Protein AF-A0A3R6WAH0-F1 (afdb_monomer)

pLDDT: mean 74.76, std 24.45, range [22.11, 98.0]

Organism: Aphanomyces astaci (NCBI:txid112090)

Nearest PDB structures (foldseek):
  1zlh-assembly1_A  TM=8.847E-01  e=1.651E-04  Bos taurus
  3dgv-assembly4_C  TM=6.776E-01  e=1.559E-05  Bos taurus
  1kwm-assembly2_B  TM=7.919E-01  e=1.763E-04  Homo sapiens
  3fvl-assembly2_A  TM=8.637E-01  e=6.127E-04  Bos taurus
  1pca-assembly1_A  TM=7.248E-01  e=3.181E-04  Sus scrofa

Structure (mmCIF, N/CA/C/O backbone):
data_AF-A0A3R6WAH0-F1
#
_entry.id   AF-A0A3R6WAH0-F1
#
loop_
_atom_site.group_PDB
_atom_site.id
_atom_site.type_symbol
_atom_site.label_atom_id
_atom_site.label_alt_id
_atom_site.label_comp_id
_atom_site.label_asym_id
_atom_site.label_entity_id
_atom_site.label_seq_id
_atom_site.pdbx_PDB_ins_code
_atom_site.Cartn_x
_atom_site.Cartn_y
_atom_site.Cartn_z
_atom_site.occupancy
_atom_site.B_iso_or_equiv
_atom_site.auth_seq_id
_atom_site.auth_comp_id
_atom_site.auth_asym_id
_atom_site.auth_atom_id
_atom_site.pdbx_PDB_model_num
ATOM 1 N N . MET A 1 1 ? -18.004 5.648 13.951 1.00 30.88 1 MET A N 1
ATOM 2 C CA . MET A 1 1 ? -16.631 5.686 13.402 1.00 30.88 1 MET A CA 1
ATOM 3 C C . MET A 1 1 ? -16.732 5.822 11.892 1.00 30.88 1 MET A C 1
ATOM 5 O O . MET A 1 1 ? -17.174 4.877 11.252 1.00 30.88 1 MET A O 1
ATOM 9 N N . HIS A 1 2 ? -16.401 6.989 11.332 1.00 24.77 2 HIS A N 1
ATOM 10 C CA . HIS A 1 2 ? -16.375 7.182 9.879 1.00 24.77 2 HIS A CA 1
ATOM 11 C C . HIS A 1 2 ? -15.067 6.625 9.316 1.00 24.77 2 HIS A C 1
ATOM 13 O O . HIS A 1 2 ? -14.088 7.349 9.166 1.00 24.77 2 HIS A O 1
ATOM 19 N N . ILE A 1 3 ? -15.050 5.322 9.026 1.00 31.66 3 ILE A N 1
ATOM 20 C CA . ILE A 1 3 ? -14.028 4.764 8.144 1.00 31.66 3 ILE A CA 1
ATOM 21 C C . ILE A 1 3 ? -14.461 5.120 6.724 1.00 31.66 3 ILE A C 1
ATOM 23 O O . ILE A 1 3 ? -15.318 4.446 6.152 1.00 31.66 3 ILE A O 1
ATOM 27 N N . VAL A 1 4 ? -13.889 6.184 6.161 1.00 28.69 4 VAL A N 1
ATOM 28 C CA . VAL A 1 4 ? -13.946 6.402 4.713 1.00 28.69 4 VAL A CA 1
ATOM 29 C C . VAL A 1 4 ? -12.957 5.429 4.078 1.00 28.69 4 VAL A C 1
ATOM 31 O O . VAL A 1 4 ? -11.851 5.789 3.697 1.00 28.69 4 VAL A O 1
ATOM 34 N N . ILE A 1 5 ? -13.371 4.165 3.980 1.00 34.28 5 ILE A N 1
ATOM 35 C CA . ILE A 1 5 ? -13.009 3.389 2.797 1.00 34.28 5 ILE A CA 1
ATOM 36 C C . ILE A 1 5 ? -13.772 4.084 1.670 1.00 34.28 5 ILE A C 1
ATOM 38 O O . ILE A 1 5 ? -15.000 4.192 1.778 1.00 34.28 5 ILE A O 1
ATOM 42 N N . PRO A 1 6 ? -13.099 4.622 0.642 1.00 35.00 6 PRO A N 1
ATOM 43 C CA . PRO A 1 6 ? -13.788 5.298 -0.433 1.00 35.00 6 PRO A CA 1
ATOM 44 C C . PRO A 1 6 ? -14.563 4.251 -1.232 1.00 35.00 6 PRO A C 1
ATOM 46 O O . PRO A 1 6 ? -14.033 3.603 -2.131 1.00 35.00 6 PRO A O 1
ATOM 49 N N . VAL A 1 7 ? -15.859 4.131 -0.928 1.00 33.88 7 VAL A N 1
ATOM 50 C CA . VAL A 1 7 ? -16.848 3.862 -1.972 1.00 33.88 7 VAL A CA 1
ATOM 51 C C . VAL A 1 7 ? -16.580 4.923 -3.030 1.00 33.88 7 VAL A C 1
ATOM 53 O O . VAL A 1 7 ? -16.737 6.114 -2.751 1.00 33.88 7 VAL A O 1
ATOM 56 N N . VAL A 1 8 ? -16.050 4.481 -4.173 1.00 35.88 8 VAL A N 1
ATOM 57 C CA . VAL A 1 8 ? -15.443 5.345 -5.191 1.00 35.88 8 VAL A CA 1
ATOM 58 C C . VAL A 1 8 ? -16.382 6.506 -5.501 1.00 35.88 8 VAL A C 1
ATOM 60 O O . VAL A 1 8 ? -17.588 6.312 -5.669 1.00 35.88 8 VAL A O 1
ATOM 63 N N . ASN A 1 9 ? -15.830 7.723 -5.525 1.00 27.39 9 ASN A N 1
ATOM 64 C CA . ASN A 1 9 ? -16.599 8.939 -5.760 1.00 27.39 9 ASN A CA 1
ATOM 65 C C . ASN A 1 9 ? -17.418 8.768 -7.050 1.00 27.39 9 ASN A C 1
ATOM 67 O O . ASN A 1 9 ? -16.837 8.640 -8.127 1.00 27.39 9 ASN A O 1
ATOM 71 N N . LYS A 1 10 ? -18.754 8.746 -6.928 1.00 31.62 10 LYS A N 1
ATOM 72 C CA . LYS A 1 10 ? -19.680 8.248 -7.965 1.00 31.62 10 LYS A CA 1
ATOM 73 C C . LYS A 1 10 ? -19.578 8.967 -9.317 1.00 31.62 10 LYS A C 1
ATOM 75 O O . LYS A 1 10 ? -20.067 8.442 -10.310 1.00 31.62 10 LYS A O 1
ATOM 80 N N . ASN A 1 11 ? -18.919 10.125 -9.358 1.00 27.44 11 ASN A N 1
ATOM 81 C CA . ASN A 1 11 ? -18.706 10.920 -10.566 1.00 27.44 11 ASN A CA 1
ATOM 82 C C . ASN A 1 11 ? -17.347 10.660 -11.263 1.00 27.44 11 ASN A C 1
ATOM 84 O O . ASN A 1 11 ? -17.076 11.280 -12.287 1.00 27.44 11 ASN A O 1
ATOM 88 N N . LYS A 1 12 ? -16.493 9.753 -10.756 1.00 33.66 12 LYS A N 1
ATOM 89 C CA . LYS A 1 12 ? -15.334 9.197 -11.487 1.00 33.66 12 LYS A CA 1
ATOM 90 C C . LYS A 1 12 ? -15.655 7.763 -11.936 1.00 33.66 12 LYS A C 1
ATOM 92 O O . LYS A 1 12 ? -15.289 6.798 -11.269 1.00 33.66 12 LYS A O 1
ATOM 97 N N . THR A 1 13 ? -16.322 7.609 -13.079 1.00 30.91 13 THR A N 1
ATOM 98 C CA . THR A 1 13 ? -16.557 6.303 -13.719 1.00 30.91 13 THR A CA 1
ATOM 99 C C . THR A 1 13 ? -15.257 5.704 -14.260 1.00 30.91 13 THR A C 1
ATOM 101 O O . THR A 1 13 ? -14.888 5.894 -15.418 1.00 30.91 13 THR A O 1
ATOM 104 N N . LYS A 1 14 ? -14.576 4.916 -13.426 1.00 34.41 14 LYS A N 1
ATOM 105 C CA . LYS A 1 14 ? -13.620 3.902 -13.877 1.00 34.41 14 LYS A CA 1
ATOM 106 C C . LYS A 1 14 ? -13.793 2.638 -13.038 1.00 34.41 14 LYS A C 1
ATOM 108 O O . LYS A 1 14 ? -13.366 2.591 -11.889 1.00 34.41 14 LYS A O 1
ATOM 113 N N . TYR A 1 15 ? -14.397 1.614 -13.639 1.00 34.16 15 TYR A N 1
ATOM 114 C CA . TYR A 1 15 ? -14.190 0.238 -13.197 1.00 34.16 15 TYR A CA 1
ATOM 115 C C . TYR A 1 15 ? -12.691 -0.064 -13.330 1.00 34.16 15 TYR A C 1
ATOM 117 O O . TYR A 1 15 ? -12.113 0.174 -14.391 1.00 34.16 15 TYR A O 1
ATOM 125 N N . ILE A 1 16 ? -12.050 -0.557 -12.269 1.00 46.03 16 ILE A N 1
ATOM 126 C CA . ILE A 1 16 ? -10.621 -0.919 -12.284 1.00 46.03 16 ILE A CA 1
ATOM 127 C C . ILE A 1 16 ? -10.517 -2.439 -12.217 1.00 46.03 16 ILE A C 1
ATOM 129 O O . ILE A 1 16 ? -10.156 -3.042 -11.209 1.00 46.03 16 ILE A O 1
ATOM 133 N N . CYS A 1 17 ? -10.906 -3.035 -13.339 1.00 39.53 17 CYS A N 1
ATOM 134 C CA . CYS A 1 17 ? -10.796 -4.449 -13.649 1.00 39.53 17 CYS A CA 1
ATOM 135 C C . CYS A 1 17 ? -10.325 -4.505 -15.115 1.00 39.53 17 CYS A C 1
ATOM 137 O O . CYS A 1 17 ? -11.153 -4.305 -16.007 1.00 39.53 17 CYS A O 1
ATOM 139 N N . PRO A 1 18 ? -9.013 -4.632 -15.392 1.00 37.34 18 PRO A N 1
ATOM 140 C CA . PRO A 1 18 ? -8.513 -4.689 -16.763 1.00 37.34 18 PRO A CA 1
ATOM 141 C C . PRO A 1 18 ? -9.017 -5.947 -17.473 1.00 37.34 18 PRO A C 1
ATOM 143 O O . PRO A 1 18 ? -8.982 -7.031 -16.893 1.00 37.34 18 PRO A O 1
ATOM 146 N N . GLY A 1 19 ? -9.453 -5.794 -18.721 1.00 33.91 19 GLY A N 1
ATOM 147 C CA . GLY A 1 19 ? -9.614 -6.901 -19.658 1.00 33.91 19 GLY A CA 1
ATOM 148 C C . GLY A 1 19 ? -8.449 -6.916 -20.646 1.00 33.91 19 GLY A C 1
ATOM 149 O O . GLY A 1 19 ? -8.098 -5.869 -21.182 1.00 33.91 19 GLY A O 1
ATOM 150 N N . ASP A 1 20 ? -7.874 -8.100 -20.830 1.00 34.28 20 ASP A N 1
ATOM 151 C CA . ASP A 1 20 ? -7.114 -8.615 -21.974 1.00 34.28 20 ASP A CA 1
ATOM 152 C C . ASP A 1 20 ? -6.200 -7.670 -22.777 1.00 34.28 20 ASP A C 1
ATOM 154 O O . ASP A 1 20 ? -6.623 -6.906 -23.642 1.00 34.28 20 ASP A O 1
ATOM 158 N N . THR A 1 21 ? -4.890 -7.875 -22.635 1.00 26.27 21 THR A N 1
ATOM 159 C CA . THR A 1 21 ? -4.018 -8.381 -23.722 1.00 26.27 21 THR A CA 1
ATOM 160 C C . THR A 1 21 ? -2.714 -8.918 -23.101 1.00 26.27 21 THR A C 1
ATOM 162 O O . THR A 1 21 ? -2.431 -8.614 -21.942 1.00 26.27 21 THR A O 1
ATOM 165 N N . ALA A 1 22 ? -1.964 -9.777 -23.802 1.00 29.41 22 ALA A N 1
ATOM 166 C CA . ALA A 1 22 ? -0.857 -10.564 -23.230 1.00 29.41 22 ALA A CA 1
ATOM 167 C C . ALA A 1 22 ? 0.451 -10.446 -24.033 1.00 29.41 22 ALA A C 1
ATOM 169 O O . ALA A 1 22 ? 0.374 -10.292 -25.247 1.00 29.41 22 ALA A O 1
ATOM 170 N N . ASP A 1 23 ? 1.603 -10.567 -23.350 1.00 22.11 23 ASP A N 1
ATOM 171 C CA . ASP A 1 23 ? 2.865 -11.198 -23.810 1.00 22.11 23 ASP A CA 1
ATOM 172 C C . ASP A 1 23 ? 3.890 -11.302 -22.631 1.00 22.11 23 ASP A C 1
ATOM 174 O O . ASP A 1 23 ? 3.516 -11.001 -21.496 1.00 22.11 23 ASP A O 1
ATOM 178 N N . LEU A 1 24 ? 5.124 -11.810 -22.852 1.00 25.47 24 LEU A N 1
ATOM 179 C CA . LEU A 1 24 ? 6.026 -12.458 -21.851 1.00 25.47 24 LEU A CA 1
ATOM 180 C C . LEU A 1 24 ? 7.520 -11.960 -21.867 1.00 25.47 24 LEU A C 1
ATOM 182 O O . LEU A 1 24 ? 7.989 -11.668 -22.965 1.00 25.47 24 LEU A O 1
ATOM 186 N N . ALA A 1 25 ? 8.296 -12.030 -20.741 1.00 28.00 25 ALA A N 1
ATOM 187 C CA . ALA A 1 25 ? 9.761 -12.422 -20.590 1.00 28.00 25 ALA A CA 1
ATOM 188 C C . ALA A 1 25 ? 10.713 -11.625 -19.594 1.00 28.00 25 ALA A C 1
ATOM 190 O O . ALA A 1 25 ? 10.231 -10.775 -18.845 1.00 28.00 25 ALA A O 1
ATOM 191 N N . GLN A 1 26 ? 12.018 -12.030 -19.410 1.00 31.48 26 GLN A N 1
ATOM 192 C CA . GLN A 1 26 ? 12.782 -11.911 -18.111 1.00 31.48 26 GLN A CA 1
ATOM 193 C C . GLN A 1 26 ? 14.401 -12.031 -18.033 1.00 31.48 26 GLN A C 1
ATOM 195 O O . GLN A 1 26 ? 14.981 -12.575 -18.958 1.00 31.48 26 GLN A O 1
ATOM 200 N N . GLY A 1 27 ? 15.120 -11.679 -16.893 1.00 29.47 27 GLY A N 1
ATOM 201 C CA . GLY A 1 27 ? 16.643 -11.726 -16.495 1.00 29.47 27 GLY A CA 1
ATOM 202 C C . GLY A 1 27 ? 17.238 -12.309 -15.081 1.00 29.47 27 GLY A C 1
ATOM 203 O O . GLY A 1 27 ? 17.057 -13.494 -14.867 1.00 29.47 27 GLY A O 1
ATOM 204 N N . PRO A 1 28 ? 17.884 -11.740 -13.993 1.00 38.78 28 PRO A N 1
ATOM 205 C CA . PRO A 1 28 ? 18.714 -12.549 -13.056 1.00 38.78 28 PRO A CA 1
ATOM 206 C C . PRO A 1 28 ? 18.477 -12.425 -11.525 1.00 38.78 28 PRO A C 1
ATOM 208 O O . PRO A 1 28 ? 17.992 -11.446 -10.979 1.00 38.78 28 PRO A O 1
ATOM 211 N N . ASN A 1 29 ? 18.984 -13.384 -10.749 1.00 34.12 29 ASN A N 1
ATOM 212 C CA . ASN A 1 29 ? 19.912 -13.103 -9.631 1.00 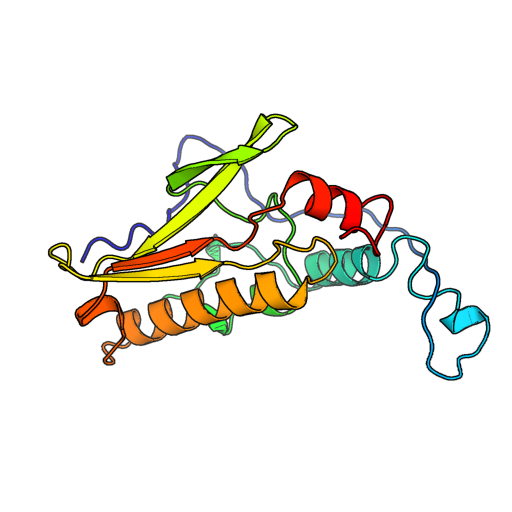34.12 29 ASN A CA 1
ATOM 213 C C . ASN A 1 29 ? 20.102 -14.341 -8.745 1.00 34.12 29 ASN A C 1
ATOM 215 O O . ASN A 1 29 ? 19.321 -14.637 -7.838 1.00 34.12 29 ASN A O 1
ATOM 219 N N . ARG A 1 30 ? 21.250 -14.992 -8.940 1.00 33.88 30 ARG A N 1
ATOM 220 C CA . ARG A 1 30 ? 22.134 -15.405 -7.836 1.00 33.88 30 ARG A CA 1
ATOM 221 C C . ARG A 1 30 ? 21.492 -16.236 -6.707 1.00 33.88 30 ARG A C 1
ATOM 223 O O . ARG A 1 30 ? 21.708 -16.009 -5.524 1.00 33.88 30 ARG A O 1
ATOM 230 N N . LYS A 1 31 ? 20.817 -17.312 -7.114 1.00 35.34 31 LYS A N 1
ATOM 231 C CA . LYS A 1 31 ? 21.307 -18.650 -6.719 1.00 35.34 31 LYS A CA 1
ATOM 232 C C . LYS A 1 31 ? 22.316 -19.089 -7.796 1.00 35.34 31 LYS A C 1
ATOM 234 O O . LYS A 1 31 ? 22.387 -18.432 -8.834 1.00 35.34 31 LYS A O 1
ATOM 239 N N . HIS A 1 32 ? 23.017 -20.209 -7.619 1.00 39.75 32 HIS A N 1
ATOM 240 C CA . HIS A 1 32 ? 23.429 -20.957 -8.811 1.00 39.75 32 HIS A CA 1
ATOM 241 C C . HIS A 1 32 ? 22.148 -21.348 -9.558 1.00 39.75 32 HIS A C 1
ATOM 243 O O . HIS A 1 32 ? 21.249 -21.966 -8.987 1.00 39.75 32 HIS A O 1
ATOM 249 N N . ARG A 1 33 ? 22.032 -20.836 -10.778 1.00 40.72 33 ARG A N 1
ATOM 250 C CA . ARG A 1 33 ? 20.832 -20.774 -11.611 1.00 40.72 33 ARG A CA 1
ATOM 251 C C . ARG A 1 33 ? 21.266 -21.134 -13.025 1.00 40.72 33 ARG A C 1
ATOM 253 O O . ARG A 1 33 ? 22.391 -20.810 -13.397 1.00 40.72 33 ARG A O 1
ATOM 260 N N . THR A 1 34 ? 20.409 -21.811 -13.779 1.00 35.94 34 THR A N 1
ATOM 261 C CA . THR A 1 34 ? 20.642 -22.010 -15.218 1.00 35.94 34 THR A CA 1
ATOM 262 C C . THR A 1 34 ? 20.573 -20.670 -15.945 1.00 35.94 34 THR A C 1
ATOM 264 O O . THR A 1 34 ? 19.998 -19.720 -15.415 1.00 35.94 34 THR A O 1
ATOM 267 N N . ASP A 1 35 ? 21.106 -20.577 -17.161 1.00 38.09 35 ASP A N 1
ATOM 268 C CA . ASP A 1 35 ? 21.133 -19.303 -17.893 1.00 38.09 35 ASP A CA 1
ATOM 269 C C . ASP A 1 35 ? 19.714 -18.759 -18.131 1.00 38.09 35 ASP A C 1
ATOM 271 O O . ASP A 1 35 ? 19.467 -17.588 -17.894 1.00 38.09 35 ASP A O 1
ATOM 275 N N . ALA A 1 36 ? 18.728 -19.629 -18.384 1.00 42.00 36 ALA A N 1
ATOM 276 C CA . ALA A 1 36 ? 17.301 -19.273 -18.435 1.00 42.00 36 ALA A CA 1
ATOM 277 C C . ALA A 1 36 ? 16.702 -18.764 -17.097 1.00 42.00 36 ALA A C 1
ATOM 279 O O . ALA A 1 36 ? 15.637 -18.170 -17.076 1.00 42.00 36 ALA A O 1
ATOM 280 N N . GLN A 1 37 ? 17.368 -18.980 -15.958 1.00 39.56 37 GLN A N 1
ATOM 281 C CA . GLN A 1 37 ? 17.028 -18.405 -14.642 1.00 39.56 37 GLN A CA 1
ATOM 282 C C . GLN A 1 37 ? 17.904 -17.184 -14.280 1.00 39.56 37 GLN A C 1
ATOM 284 O O . GLN A 1 37 ? 17.681 -16.524 -13.255 1.00 39.56 37 GLN A O 1
ATOM 289 N N . VAL A 1 38 ? 18.922 -16.926 -15.104 1.00 41.31 38 VAL A N 1
ATOM 290 C CA . VAL A 1 38 ? 19.579 -15.630 -15.330 1.00 41.31 38 VAL A CA 1
ATOM 291 C C . VAL A 1 38 ? 18.863 -14.870 -16.477 1.00 41.31 38 VAL A C 1
ATOM 293 O O . VAL A 1 38 ? 19.187 -13.717 -16.733 1.00 41.31 38 VAL A O 1
ATOM 296 N N . GLN A 1 39 ? 17.805 -15.480 -17.046 1.00 43.53 39 GLN A N 1
ATOM 297 C CA . GLN A 1 39 ? 16.811 -14.950 -17.990 1.00 43.53 39 GLN A CA 1
ATOM 298 C C . GLN A 1 39 ? 15.347 -15.067 -17.446 1.00 43.53 39 GLN A C 1
ATOM 300 O O . GLN A 1 39 ? 14.436 -15.512 -18.135 1.00 43.53 39 GLN A O 1
ATOM 305 N N . ALA A 1 40 ? 15.179 -14.692 -16.162 1.00 44.12 40 ALA A N 1
ATOM 306 C CA . ALA A 1 40 ? 14.040 -14.670 -15.211 1.00 44.12 40 ALA A CA 1
ATOM 307 C C . ALA A 1 40 ? 13.778 -13.392 -14.281 1.00 44.12 40 ALA A C 1
ATOM 309 O O . ALA A 1 40 ? 12.816 -13.452 -13.525 1.00 44.12 40 ALA A O 1
ATOM 310 N N . ILE A 1 41 ? 14.569 -12.277 -14.280 1.00 45.75 41 ILE A N 1
ATOM 311 C CA . ILE A 1 41 ? 14.559 -10.983 -13.473 1.00 45.75 41 ILE A CA 1
ATOM 312 C C . ILE A 1 41 ? 15.406 -9.666 -13.945 1.00 45.75 41 ILE A C 1
ATOM 314 O O . ILE A 1 41 ? 15.759 -8.864 -13.079 1.00 45.75 41 ILE A O 1
ATOM 318 N N . GLU A 1 42 ? 15.851 -9.391 -15.208 1.00 47.00 42 GLU A N 1
ATOM 319 C CA . GLU A 1 42 ? 16.695 -8.212 -15.716 1.00 47.00 42 GLU A CA 1
ATOM 320 C C . GLU A 1 42 ? 15.744 -7.357 -16.532 1.00 47.00 42 GLU A C 1
ATOM 322 O O . GLU A 1 42 ? 15.349 -6.278 -16.096 1.00 47.00 42 GLU A O 1
ATOM 327 N N . ASP A 1 43 ? 15.325 -7.939 -17.658 1.00 49.97 43 ASP A N 1
ATOM 328 C CA . ASP A 1 43 ? 14.066 -7.657 -18.328 1.00 49.97 43 ASP A CA 1
ATOM 329 C C . ASP A 1 43 ? 12.913 -7.885 -17.335 1.00 49.97 43 ASP A C 1
ATOM 331 O O . ASP A 1 43 ? 13.059 -8.642 -16.367 1.00 49.97 43 ASP A O 1
ATOM 335 N N . ASP A 1 44 ? 11.786 -7.203 -17.542 1.00 55.84 44 ASP A N 1
ATOM 336 C CA . ASP A 1 44 ? 10.924 -6.754 -16.442 1.00 55.84 44 ASP A CA 1
ATOM 337 C C . ASP A 1 44 ? 10.189 -7.842 -15.633 1.00 55.84 44 ASP A C 1
ATOM 339 O O . ASP A 1 44 ? 9.807 -7.564 -14.498 1.00 55.84 44 ASP A O 1
ATOM 343 N N . ALA A 1 45 ? 10.085 -9.089 -16.105 1.00 65.25 45 ALA A N 1
ATOM 344 C CA . ALA A 1 45 ? 10.023 -10.314 -15.289 1.00 65.25 45 ALA A CA 1
ATOM 345 C C . ALA A 1 45 ? 9.109 -10.378 -14.050 1.00 65.25 45 ALA A C 1
ATOM 347 O O . ALA A 1 45 ? 8.025 -10.955 -14.101 1.00 65.25 45 ALA A O 1
ATOM 348 N N . ASP A 1 46 ? 9.602 -9.876 -12.911 1.00 74.75 46 ASP A N 1
ATOM 349 C CA . ASP A 1 46 ? 8.889 -9.756 -11.642 1.00 74.75 46 ASP A CA 1
ATOM 350 C C . ASP A 1 46 ? 7.653 -8.864 -11.817 1.00 74.75 46 ASP A C 1
ATOM 352 O O . ASP A 1 46 ? 6.634 -9.108 -11.181 1.00 74.75 46 ASP A O 1
ATOM 356 N N . ALA A 1 47 ? 7.732 -7.845 -12.679 1.00 79.12 47 ALA A N 1
ATOM 357 C CA . ALA A 1 47 ? 6.596 -7.061 -13.132 1.00 79.12 47 ALA A CA 1
ATOM 358 C C . ALA A 1 47 ? 5.634 -7.921 -13.944 1.00 79.12 47 ALA A C 1
ATOM 360 O O . ALA A 1 47 ? 4.454 -7.934 -13.621 1.00 79.12 47 ALA A O 1
ATOM 361 N N . ASP A 1 48 ? 6.110 -8.677 -14.930 1.00 79.12 48 ASP A N 1
ATOM 362 C CA . ASP A 1 48 ? 5.234 -9.381 -15.871 1.00 79.12 48 ASP A CA 1
ATOM 363 C C . ASP A 1 48 ? 4.517 -10.577 -15.239 1.00 79.12 48 ASP A C 1
ATOM 365 O O . ASP A 1 48 ? 3.295 -10.650 -15.321 1.00 79.12 48 ASP A O 1
ATOM 369 N N . VAL A 1 49 ? 5.203 -11.408 -14.448 1.00 82.62 49 VAL A N 1
ATOM 370 C CA . VAL A 1 49 ? 4.560 -12.443 -13.608 1.00 82.62 49 VAL A CA 1
ATOM 371 C C . VAL A 1 49 ? 3.571 -11.822 -12.610 1.00 82.62 49 VAL A C 1
ATOM 373 O O . VAL A 1 49 ? 2.566 -12.428 -12.231 1.00 82.62 49 VAL A O 1
ATOM 376 N N . ASN A 1 50 ? 3.804 -10.579 -12.187 1.00 83.12 50 ASN A N 1
ATOM 377 C CA . ASN A 1 50 ? 2.879 -9.849 -11.329 1.00 83.12 50 ASN A CA 1
ATOM 378 C C . ASN A 1 50 ? 1.715 -9.221 -12.132 1.00 83.12 50 ASN A C 1
ATOM 380 O O . ASN A 1 50 ? 0.602 -9.182 -11.619 1.00 83.12 50 ASN A O 1
ATOM 384 N N . ARG A 1 51 ? 1.895 -8.833 -13.404 1.00 80.62 51 ARG A N 1
ATOM 385 C CA . ARG A 1 51 ? 0.815 -8.444 -14.338 1.00 80.62 51 ARG A CA 1
ATOM 386 C C . ARG A 1 51 ? -0.073 -9.649 -14.664 1.00 80.62 51 ARG A C 1
ATOM 388 O O . ARG A 1 51 ? -1.288 -9.547 -14.514 1.00 80.62 51 ARG A O 1
ATOM 395 N N . GLU A 1 52 ? 0.512 -10.807 -14.977 1.00 80.31 52 GLU A N 1
ATOM 396 C CA . GLU A 1 52 ? -0.187 -12.098 -15.090 1.00 80.31 52 GLU A CA 1
ATOM 397 C C . GLU A 1 52 ? -0.983 -12.407 -13.815 1.00 80.31 52 GLU A C 1
ATOM 399 O O . GLU A 1 52 ? -2.171 -12.736 -13.873 1.00 80.31 52 GLU A O 1
ATOM 404 N N . CYS A 1 53 ? -0.362 -12.223 -12.642 1.00 82.12 53 CYS A N 1
ATOM 405 C CA . CYS A 1 53 ? -1.043 -12.354 -11.358 1.00 82.12 53 CYS A CA 1
ATOM 406 C C . CYS A 1 53 ? -2.244 -11.403 -11.257 1.00 82.12 53 CYS A C 1
ATOM 408 O O . CYS A 1 53 ? -3.301 -11.832 -10.793 1.00 82.12 53 CYS A O 1
ATOM 410 N N . HIS A 1 54 ? -2.140 -10.140 -11.698 1.00 77.44 54 HIS A N 1
ATOM 411 C CA . HIS A 1 54 ? -3.260 -9.186 -11.657 1.00 77.44 54 HIS A CA 1
ATOM 412 C C . HIS A 1 54 ? -4.423 -9.656 -12.535 1.00 77.44 54 HIS A C 1
ATOM 414 O O . HIS A 1 54 ? -5.557 -9.652 -12.050 1.00 77.44 54 HIS A O 1
ATOM 420 N N . THR A 1 55 ? -4.140 -10.126 -13.753 1.00 76.31 55 THR A N 1
ATOM 421 C CA . THR A 1 55 ? -5.127 -10.705 -14.681 1.00 76.31 55 THR A CA 1
ATOM 422 C C . THR A 1 55 ? -5.818 -11.928 -14.071 1.00 76.31 55 THR A C 1
ATOM 424 O O . THR A 1 55 ? -7.045 -11.995 -14.024 1.00 76.31 55 THR A O 1
ATOM 427 N N . ALA A 1 56 ? -5.056 -12.865 -13.498 1.00 76.12 56 ALA A N 1
ATOM 428 C CA . ALA A 1 56 ? -5.597 -14.083 -12.889 1.00 76.12 56 ALA A CA 1
ATOM 429 C C . ALA A 1 56 ? -6.411 -13.844 -11.595 1.00 76.12 56 ALA A C 1
ATOM 431 O O . ALA A 1 56 ? -7.192 -14.707 -11.179 1.00 76.12 56 ALA A O 1
ATOM 432 N N . ASN A 1 57 ? -6.230 -12.700 -10.921 1.00 71.31 57 ASN A N 1
ATOM 433 C CA . ASN A 1 57 ? -6.735 -12.480 -9.561 1.00 71.31 57 ASN A CA 1
ATOM 434 C C . ASN A 1 57 ? -7.898 -11.488 -9.413 1.00 71.31 57 ASN A C 1
ATOM 436 O O . ASN A 1 57 ? -8.284 -11.246 -8.273 1.00 71.31 57 ASN A O 1
ATOM 440 N N . ASP A 1 58 ? -8.515 -10.980 -10.489 1.00 61.75 58 ASP A N 1
ATOM 441 C CA . ASP A 1 58 ? -9.837 -10.309 -10.430 1.00 61.75 58 ASP A CA 1
ATOM 442 C C . ASP A 1 58 ? -9.945 -9.284 -9.271 1.00 61.75 58 ASP A C 1
ATOM 444 O O . ASP A 1 58 ? -10.766 -9.393 -8.357 1.00 61.75 58 ASP A O 1
ATOM 448 N N . ARG A 1 59 ? -9.011 -8.323 -9.245 1.00 62.94 59 ARG A N 1
ATOM 449 C CA . ARG A 1 59 ? -8.705 -7.483 -8.065 1.00 62.94 59 ARG A CA 1
ATOM 450 C C . ARG A 1 59 ? -9.711 -6.330 -7.845 1.00 62.94 59 ARG A C 1
ATOM 452 O O . ARG A 1 59 ? -9.382 -5.336 -7.202 1.00 62.94 59 ARG A O 1
ATOM 459 N N . CYS A 1 60 ? -10.935 -6.463 -8.363 1.00 56.12 60 CYS A N 1
ATOM 460 C CA . CYS A 1 60 ? -11.994 -5.453 -8.322 1.00 56.12 60 CYS A CA 1
ATOM 461 C C . CYS A 1 60 ? -12.400 -5.099 -6.876 1.00 56.12 60 CYS A C 1
ATOM 463 O O . CYS A 1 60 ? -12.952 -5.930 -6.151 1.00 56.12 60 CYS A O 1
ATOM 465 N N . ILE A 1 61 ? -12.206 -3.837 -6.472 1.00 57.09 61 ILE A N 1
ATOM 466 C CA . ILE A 1 61 ? -12.503 -3.343 -5.110 1.00 57.09 61 ILE A CA 1
ATOM 467 C C . ILE A 1 61 ? -13.978 -3.512 -4.705 1.00 57.09 61 ILE A C 1
ATOM 469 O O . ILE A 1 61 ? -14.282 -3.703 -3.529 1.00 57.09 61 ILE A O 1
ATOM 473 N N . GLU A 1 62 ? -14.891 -3.525 -5.672 1.00 54.69 62 GLU A N 1
ATOM 474 C CA . GLU A 1 62 ? -16.331 -3.751 -5.475 1.00 54.69 62 GLU A CA 1
ATOM 475 C C . GLU A 1 62 ? -16.658 -5.121 -4.847 1.00 54.69 62 GLU A C 1
ATOM 477 O O . GLU A 1 62 ? -17.729 -5.293 -4.268 1.00 54.69 62 GLU A O 1
ATOM 482 N N . LYS A 1 63 ? -15.724 -6.082 -4.907 1.00 60.66 63 LYS A N 1
ATOM 483 C CA . LYS A 1 63 ? -15.849 -7.427 -4.320 1.00 60.66 63 LYS A CA 1
ATOM 484 C C . LYS A 1 63 ? -15.258 -7.530 -2.901 1.00 60.66 63 LYS A C 1
ATOM 486 O O . LYS A 1 63 ? -15.270 -8.611 -2.315 1.00 60.66 63 LYS A O 1
ATOM 491 N N . LEU A 1 64 ? -14.737 -6.439 -2.324 1.00 71.88 64 LEU A N 1
ATOM 492 C CA . LEU A 1 64 ? -14.151 -6.441 -0.977 1.00 71.88 64 LEU A CA 1
ATOM 493 C C . LEU A 1 64 ? -15.215 -6.571 0.123 1.00 71.88 64 LEU A C 1
ATOM 495 O O . LEU A 1 64 ? -15.945 -5.626 0.435 1.00 71.88 64 LEU A O 1
ATOM 499 N N . LYS A 1 65 ? -15.245 -7.730 0.785 1.00 81.94 65 LYS A N 1
ATOM 500 C CA . LYS A 1 65 ? -16.108 -7.983 1.941 1.00 81.94 65 LYS A CA 1
ATOM 501 C C . LYS A 1 65 ? -15.526 -7.362 3.216 1.00 81.94 65 LYS A C 1
ATOM 503 O O . LYS A 1 65 ? -14.367 -7.563 3.567 1.00 81.94 65 LYS A O 1
ATOM 508 N N . ARG A 1 66 ? -16.361 -6.608 3.935 1.00 84.62 66 ARG A N 1
ATOM 509 C CA . ARG A 1 66 ? -15.984 -5.940 5.187 1.00 84.62 66 ARG A CA 1
ATOM 510 C C . ARG A 1 66 ? -15.676 -6.951 6.291 1.00 84.62 66 ARG A C 1
ATOM 512 O O . ARG A 1 66 ? -16.567 -7.702 6.675 1.00 84.62 66 ARG A O 1
ATOM 519 N N . GLY A 1 67 ? -14.462 -6.891 6.842 1.00 88.94 67 GLY A N 1
ATOM 520 C CA . GLY A 1 67 ? -13.979 -7.824 7.866 1.00 88.94 67 GLY A CA 1
ATOM 521 C C . GLY A 1 67 ? -13.123 -8.972 7.324 1.00 88.94 67 GLY A C 1
ATOM 522 O O . GLY A 1 67 ? -12.634 -9.759 8.132 1.00 88.94 67 GLY A O 1
ATOM 523 N N . GLU A 1 68 ? -12.954 -9.048 5.998 1.00 89.94 68 GLU A N 1
ATOM 524 C CA . GLU A 1 68 ? -12.157 -10.039 5.256 1.00 8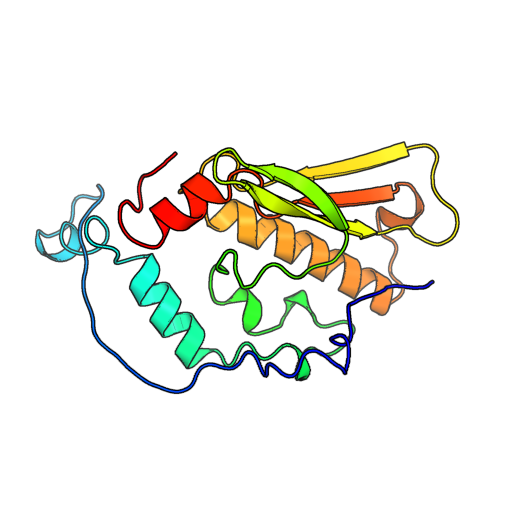9.94 68 GLU A CA 1
ATOM 525 C C . GLU A 1 68 ? -11.312 -9.351 4.147 1.00 89.94 68 GLU A C 1
ATOM 527 O O . GLU A 1 68 ? -11.039 -9.918 3.089 1.00 89.94 68 GLU A O 1
ATOM 532 N N . TYR A 1 69 ? -10.906 -8.090 4.357 1.00 87.88 69 TYR A N 1
ATOM 533 C CA . TYR A 1 69 ? -10.116 -7.287 3.415 1.00 87.88 69 TYR A CA 1
ATOM 534 C C . TYR A 1 69 ? -8.741 -7.897 3.130 1.00 87.88 69 TYR A C 1
ATOM 536 O O . TYR A 1 69 ? -8.315 -7.928 1.974 1.00 87.88 69 TYR A O 1
ATOM 544 N N . LYS A 1 70 ? -8.042 -8.381 4.162 1.00 89.25 70 LYS A N 1
ATOM 545 C CA . LYS A 1 70 ? -6.706 -8.995 4.050 1.00 89.25 70 LYS A CA 1
ATOM 546 C C . LYS A 1 70 ? -6.729 -10.315 3.262 1.00 89.25 70 LYS A C 1
ATOM 548 O O . LYS A 1 70 ? -5.740 -10.678 2.633 1.00 89.25 70 LYS A O 1
ATOM 553 N N . ASP A 1 71 ? -7.868 -11.009 3.284 1.00 88.38 71 ASP A N 1
ATOM 554 C CA . ASP A 1 71 ? -8.082 -12.315 2.652 1.00 88.38 71 ASP A CA 1
ATOM 555 C C . ASP A 1 71 ? -8.474 -12.168 1.163 1.00 88.38 71 ASP A C 1
ATOM 557 O O . ASP A 1 71 ? -8.592 -13.151 0.427 1.00 88.38 71 ASP A O 1
ATOM 561 N N . SER A 1 72 ? -8.624 -10.923 0.693 1.00 84.00 72 SER A N 1
ATOM 562 C CA . SER A 1 72 ? -8.872 -10.575 -0.704 1.00 84.00 72 SER A CA 1
ATOM 563 C C . SER A 1 72 ? -7.769 -11.058 -1.648 1.00 84.00 72 SER A C 1
ATOM 565 O O . SER A 1 72 ? -6.571 -10.938 -1.370 1.00 84.00 72 SER A O 1
ATOM 567 N N . LYS A 1 73 ? -8.177 -11.457 -2.861 1.00 83.25 73 LYS A N 1
ATOM 568 C CA . LYS A 1 73 ? -7.273 -11.706 -3.995 1.00 83.25 73 LYS A CA 1
ATOM 569 C C . LYS A 1 73 ? -6.347 -10.520 -4.313 1.00 83.25 73 LYS A C 1
ATOM 571 O O . LYS A 1 73 ? -5.292 -10.724 -4.908 1.00 83.25 73 LYS A O 1
ATOM 576 N N . PHE A 1 74 ? -6.683 -9.299 -3.875 1.00 81.62 74 PHE A N 1
ATOM 577 C CA . PHE A 1 74 ? -5.789 -8.138 -3.950 1.00 81.62 74 PHE A CA 1
ATOM 578 C C . PHE A 1 74 ? -4.377 -8.452 -3.425 1.00 81.62 74 PHE A C 1
ATOM 580 O O . PHE A 1 74 ? -3.403 -8.075 -4.074 1.00 81.62 74 PHE A O 1
ATOM 587 N N . PHE A 1 75 ? -4.259 -9.200 -2.322 1.00 86.56 75 PHE A N 1
ATOM 588 C CA . PHE A 1 75 ? -2.985 -9.517 -1.664 1.00 86.56 75 PHE A CA 1
ATOM 589 C C . PHE A 1 75 ? -2.232 -10.725 -2.246 1.00 86.56 75 PHE A C 1
ATOM 591 O O . PHE A 1 75 ? -1.196 -11.113 -1.711 1.00 86.56 75 PHE A O 1
ATOM 598 N N . LYS A 1 76 ? -2.703 -11.317 -3.354 1.00 86.56 76 LYS A N 1
ATOM 599 C CA . LYS A 1 76 ? -1.956 -12.363 -4.078 1.00 86.56 76 LYS A CA 1
ATOM 600 C C . LYS A 1 76 ? -0.810 -11.813 -4.932 1.00 86.56 76 LYS A C 1
ATOM 602 O O . LYS A 1 76 ? 0.072 -12.577 -5.302 1.00 86.56 76 LYS A O 1
ATOM 607 N N . CYS A 1 77 ? -0.825 -10.511 -5.214 1.00 86.19 77 CYS A N 1
ATOM 608 C CA . CYS A 1 77 ? 0.049 -9.842 -6.174 1.00 86.19 77 CYS A CA 1
ATOM 609 C C . CYS A 1 77 ? 0.528 -8.498 -5.593 1.00 86.19 77 CYS A C 1
ATOM 611 O O . CYS A 1 77 ? -0.259 -7.823 -4.921 1.00 86.19 77 CYS A O 1
ATOM 613 N N . PHE A 1 78 ? 1.765 -8.058 -5.861 1.00 90.25 78 PHE A N 1
ATOM 614 C CA . PHE A 1 78 ? 2.210 -6.729 -5.406 1.00 90.25 78 PHE A CA 1
ATOM 615 C C . PHE A 1 78 ? 1.490 -5.639 -6.230 1.00 90.25 78 PHE A C 1
ATOM 617 O O . PHE A 1 78 ? 1.401 -5.787 -7.452 1.00 90.25 78 PHE A O 1
ATOM 624 N N . PRO A 1 79 ? 0.946 -4.568 -5.623 1.00 85.69 79 PRO A N 1
ATOM 625 C CA . PRO A 1 79 ? 0.170 -3.559 -6.344 1.00 85.69 79 PRO A CA 1
ATOM 626 C C . PRO A 1 79 ? 1.046 -2.525 -7.065 1.00 85.69 79 PRO A C 1
ATOM 628 O O . PRO A 1 79 ? 2.118 -2.188 -6.579 1.00 85.69 79 PRO A O 1
ATOM 631 N N . THR A 1 80 ? 0.570 -1.973 -8.183 1.00 85.38 80 THR A N 1
ATOM 632 C CA . THR A 1 80 ? 1.180 -0.786 -8.812 1.00 85.38 80 THR A CA 1
ATOM 633 C C . THR A 1 80 ? 0.853 0.491 -8.027 1.00 85.38 80 THR A C 1
ATOM 635 O O . THR A 1 80 ? -0.002 0.495 -7.138 1.00 85.38 80 THR A O 1
ATOM 638 N N . SER A 1 81 ? 1.502 1.603 -8.374 1.00 84.00 81 SER A N 1
ATOM 639 C CA . SER A 1 81 ? 1.167 2.945 -7.876 1.00 84.00 81 SER A CA 1
ATOM 640 C C . SER A 1 81 ? -0.277 3.357 -8.190 1.00 84.00 81 SER A C 1
ATOM 642 O O . SER A 1 81 ? -0.970 3.833 -7.294 1.00 84.00 81 SER A O 1
ATOM 644 N N . ASP A 1 82 ? -0.775 3.070 -9.398 1.00 78.56 82 ASP A N 1
ATOM 645 C CA . ASP A 1 82 ? -2.175 3.304 -9.811 1.00 78.56 82 ASP A CA 1
ATOM 646 C C . ASP A 1 82 ? -3.220 2.572 -8.945 1.00 78.56 82 ASP A C 1
ATOM 648 O O . ASP A 1 82 ? -4.407 2.897 -8.972 1.00 78.56 82 ASP A O 1
ATOM 652 N N . GLN A 1 83 ? -2.795 1.557 -8.189 1.00 74.50 83 GLN A N 1
ATOM 653 C CA . GLN A 1 83 ? -3.641 0.759 -7.297 1.00 74.50 83 GLN A CA 1
ATOM 654 C C . GLN A 1 83 ? -3.587 1.258 -5.838 1.00 74.50 83 GLN A C 1
ATOM 656 O O . GLN A 1 83 ? -4.133 0.608 -4.941 1.00 74.50 83 GLN A O 1
ATOM 661 N N . ILE A 1 84 ? -2.954 2.412 -5.592 1.00 70.88 84 ILE A N 1
ATOM 662 C CA . ILE A 1 84 ? -2.947 3.128 -4.312 1.00 70.88 84 ILE A CA 1
ATOM 663 C C . ILE A 1 84 ? -3.909 4.317 -4.407 1.00 70.88 84 ILE A C 1
ATOM 665 O O . ILE A 1 84 ? -3.671 5.284 -5.124 1.00 70.88 84 ILE A O 1
ATOM 669 N N . PHE A 1 85 ? -5.027 4.239 -3.689 1.00 64.94 85 PHE A N 1
ATOM 670 C CA . PHE A 1 85 ? -6.180 5.106 -3.935 1.00 64.94 85 PHE A CA 1
ATOM 671 C C . PHE A 1 85 ? -6.134 6.447 -3.194 1.00 64.94 85 PHE A C 1
ATOM 673 O O . PHE A 1 85 ? -5.646 6.551 -2.068 1.00 64.94 85 PHE A O 1
ATOM 680 N N . 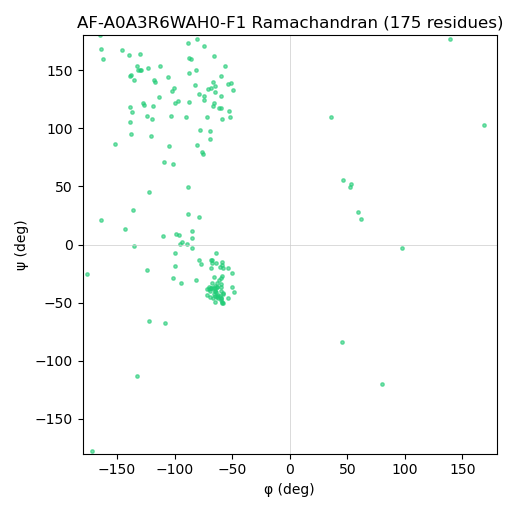GLU A 1 86 ? -6.707 7.473 -3.832 1.00 59.53 86 GLU A N 1
ATOM 681 C CA . GLU A 1 86 ? -6.784 8.844 -3.319 1.00 59.53 86 GLU A CA 1
ATOM 682 C C . GLU A 1 86 ? -7.533 8.900 -1.970 1.00 59.53 86 GLU A C 1
ATOM 684 O O . GLU A 1 86 ? -8.755 8.757 -1.915 1.00 59.53 86 GLU A O 1
ATOM 689 N N . LEU A 1 87 ? -6.799 9.136 -0.876 1.00 68.88 87 LEU A N 1
ATOM 690 C CA . LEU A 1 87 ? -7.356 9.328 0.472 1.00 68.88 87 LEU A CA 1
ATOM 691 C C . LEU A 1 87 ? -6.953 10.672 1.074 1.00 68.88 87 LEU A C 1
ATOM 693 O O . LEU A 1 87 ? -7.791 11.546 1.279 1.00 68.88 87 LEU A O 1
ATOM 697 N N . GLN A 1 88 ? -5.661 10.848 1.346 1.00 83.19 88 GLN A N 1
ATOM 698 C CA . GLN A 1 88 ? -5.091 12.125 1.753 1.00 83.19 88 GLN A CA 1
ATOM 699 C C . GLN A 1 88 ? -3.747 12.315 1.050 1.00 83.19 88 GLN A C 1
ATOM 701 O O . GLN A 1 88 ? -2.823 11.536 1.274 1.00 83.19 88 GLN A O 1
ATOM 706 N N . ALA A 1 89 ? -3.628 13.362 0.234 1.00 88.69 89 ALA A N 1
ATOM 707 C CA . ALA A 1 89 ? -2.336 13.842 -0.246 1.00 88.69 89 ALA A CA 1
ATOM 708 C C . ALA A 1 89 ? -1.511 14.365 0.943 1.00 88.69 89 ALA A C 1
ATOM 710 O O . ALA A 1 89 ? -2.028 15.134 1.759 1.00 88.69 89 ALA A O 1
ATOM 711 N N . ILE A 1 90 ? -0.251 13.940 1.055 1.00 92.56 90 ILE A N 1
ATOM 712 C CA . ILE A 1 90 ? 0.655 14.356 2.142 1.00 92.56 90 ILE A CA 1
ATOM 713 C C . ILE A 1 90 ? 1.964 14.986 1.659 1.00 92.56 90 ILE A C 1
ATOM 715 O O . ILE A 1 90 ? 2.604 15.696 2.428 1.00 92.56 90 ILE A O 1
ATOM 719 N N . SER A 1 91 ? 2.375 14.719 0.419 1.00 93.88 91 SER A N 1
ATOM 720 C CA . SER A 1 91 ? 3.593 15.256 -0.195 1.00 93.88 91 SER A CA 1
ATOM 721 C C . SER A 1 91 ? 3.549 15.048 -1.717 1.00 93.88 91 SER A C 1
ATOM 723 O O . SER A 1 91 ? 2.594 14.467 -2.239 1.00 93.88 91 SER A O 1
ATOM 725 N N . THR A 1 92 ? 4.592 15.488 -2.414 1.00 95.19 92 THR A N 1
ATOM 726 C CA . THR A 1 92 ? 4.757 15.400 -3.869 1.00 95.19 92 THR A CA 1
ATOM 727 C C . THR A 1 92 ? 6.179 14.928 -4.193 1.00 95.19 92 THR A C 1
ATOM 729 O O . THR A 1 92 ? 7.123 15.308 -3.500 1.00 95.19 92 THR A O 1
ATOM 732 N N . THR A 1 93 ? 6.345 14.084 -5.214 1.00 95.56 93 THR A N 1
ATOM 733 C CA . THR A 1 93 ? 7.654 13.586 -5.670 1.00 95.56 93 THR A CA 1
ATOM 734 C C . THR A 1 93 ? 8.400 14.584 -6.569 1.00 95.56 93 THR A C 1
ATOM 736 O O . THR A 1 93 ? 7.870 15.637 -6.927 1.00 95.56 93 THR A O 1
ATOM 739 N N . VAL A 1 94 ? 9.632 14.247 -6.975 1.00 96.06 94 VAL A N 1
ATOM 740 C CA . VAL A 1 94 ? 10.455 15.078 -7.874 1.00 96.06 94 VAL A CA 1
ATOM 741 C C . VAL A 1 94 ? 9.809 15.198 -9.259 1.00 96.06 94 VAL A C 1
ATOM 743 O O . VAL A 1 94 ? 9.823 16.275 -9.851 1.00 96.06 94 VAL A O 1
ATOM 746 N N . HIS A 1 95 ? 9.162 14.137 -9.750 1.00 94.62 95 HIS A N 1
ATOM 747 C CA . HIS A 1 95 ? 8.372 14.154 -10.987 1.00 94.62 95 HIS A CA 1
ATOM 748 C C . HIS A 1 95 ? 6.897 14.550 -10.767 1.00 94.62 95 HIS A C 1
ATOM 750 O O . HIS A 1 95 ? 6.028 14.193 -11.560 1.00 94.62 95 HIS A O 1
ATOM 756 N N . ASN A 1 96 ? 6.609 15.320 -9.711 1.00 94.31 96 ASN A N 1
ATOM 757 C CA . ASN A 1 96 ? 5.300 15.904 -9.397 1.00 94.31 96 ASN A CA 1
ATOM 758 C C . ASN A 1 96 ? 4.148 14.906 -9.138 1.00 94.31 96 ASN A C 1
ATOM 760 O O . ASN A 1 96 ? 2.977 15.281 -9.223 1.00 94.31 96 ASN A O 1
ATOM 764 N N . LYS A 1 97 ? 4.440 13.651 -8.769 1.00 90.00 97 LYS A N 1
ATOM 765 C CA . LYS A 1 97 ? 3.413 12.660 -8.396 1.00 90.00 97 LYS A CA 1
ATOM 766 C C . LYS A 1 97 ? 2.999 12.842 -6.937 1.00 90.00 97 LYS A C 1
ATOM 768 O O . LYS A 1 97 ? 3.839 13.051 -6.065 1.00 90.00 97 LYS A O 1
ATOM 773 N N . THR A 1 98 ? 1.704 12.762 -6.647 1.00 89.56 98 THR A N 1
ATOM 774 C CA . THR A 1 98 ? 1.184 12.918 -5.281 1.00 89.56 98 THR A CA 1
ATOM 775 C C . THR A 1 98 ? 1.462 11.679 -4.431 1.00 89.56 98 THR A C 1
ATOM 777 O O . THR A 1 98 ? 1.091 10.569 -4.799 1.00 89.56 98 THR A O 1
ATOM 780 N N . ILE A 1 99 ? 2.063 11.873 -3.256 1.00 92.06 99 ILE A N 1
ATOM 781 C CA . ILE A 1 99 ? 2.236 10.831 -2.239 1.00 92.06 99 ILE A CA 1
ATOM 782 C C . ILE A 1 99 ? 0.988 10.812 -1.348 1.00 92.06 99 ILE A C 1
ATOM 784 O O . ILE A 1 99 ? 0.635 11.826 -0.734 1.00 92.06 99 ILE A O 1
ATOM 788 N N . TYR A 1 100 ? 0.331 9.651 -1.263 1.00 89.69 100 TYR A N 1
ATOM 789 C CA . TYR A 1 100 ? -0.916 9.456 -0.518 1.00 89.69 100 TYR A CA 1
ATOM 790 C C . TYR A 1 100 ? -0.715 8.690 0.794 1.00 89.69 100 TYR A C 1
ATOM 792 O O . TYR A 1 100 ? 0.052 7.730 0.864 1.00 89.69 100 TYR A O 1
ATOM 800 N N . ALA A 1 101 ? -1.476 9.071 1.822 1.00 91.31 101 ALA A N 1
ATOM 801 C CA . ALA A 1 101 ? -1.553 8.374 3.100 1.00 91.31 101 ALA A CA 1
ATOM 802 C C . ALA A 1 101 ? -2.967 7.853 3.395 1.00 91.31 101 ALA A C 1
ATOM 804 O O . ALA A 1 101 ? -3.967 8.544 3.190 1.00 91.31 101 ALA A O 1
ATOM 805 N N . TYR A 1 102 ? -3.032 6.659 3.982 1.00 91.62 102 TYR A N 1
ATOM 806 C CA . TYR A 1 102 ? -4.232 6.091 4.585 1.00 91.62 102 TYR A CA 1
ATOM 807 C C . TYR A 1 102 ? -4.262 6.523 6.053 1.00 91.62 102 TYR A C 1
ATOM 809 O O . TYR A 1 102 ? -3.434 6.087 6.858 1.00 91.62 102 TYR A O 1
ATOM 817 N N . LYS A 1 103 ? -5.201 7.409 6.397 1.00 90.44 103 LYS A N 1
ATOM 818 C CA . LYS A 1 103 ? -5.363 7.962 7.746 1.00 90.44 103 LYS A CA 1
ATOM 819 C C . LYS A 1 103 ? -6.481 7.239 8.494 1.00 90.44 103 LYS A C 1
ATOM 821 O O . LYS A 1 103 ? -7.634 7.281 8.073 1.00 90.44 103 LYS A O 1
ATOM 826 N N . LEU A 1 104 ? -6.162 6.643 9.639 1.00 89.69 104 LEU A N 1
ATOM 827 C CA . LEU A 1 104 ? -7.109 5.899 10.466 1.00 89.69 104 LEU A CA 1
ATOM 828 C C . LEU A 1 104 ? -7.145 6.472 11.891 1.00 89.69 104 LEU A C 1
ATOM 830 O O . LEU A 1 104 ? -6.193 6.342 12.659 1.00 89.69 104 LEU A O 1
ATOM 834 N N . ILE A 1 105 ? -8.264 7.116 12.240 1.00 85.19 105 ILE A N 1
ATOM 835 C CA . ILE A 1 105 ? -8.516 7.702 13.565 1.00 85.19 105 ILE A CA 1
ATOM 836 C C . ILE A 1 105 ? -9.740 7.029 14.201 1.00 85.19 105 ILE A C 1
ATOM 838 O O . ILE A 1 105 ? -10.858 7.109 13.684 1.00 85.19 105 ILE A O 1
ATOM 842 N N . GLY A 1 106 ? -9.539 6.384 15.353 1.00 74.44 106 GLY A N 1
ATOM 843 C CA . GLY A 1 106 ? -10.599 5.757 16.143 1.00 74.44 106 GLY A CA 1
ATOM 844 C C . GLY A 1 106 ? -11.440 6.766 16.930 1.00 74.44 106 GLY A C 1
ATOM 845 O O . GLY A 1 106 ? -11.239 6.935 18.133 1.00 74.44 106 GLY A O 1
ATOM 846 N N . GLY A 1 107 ? -12.396 7.421 16.263 1.00 77.31 107 GLY A N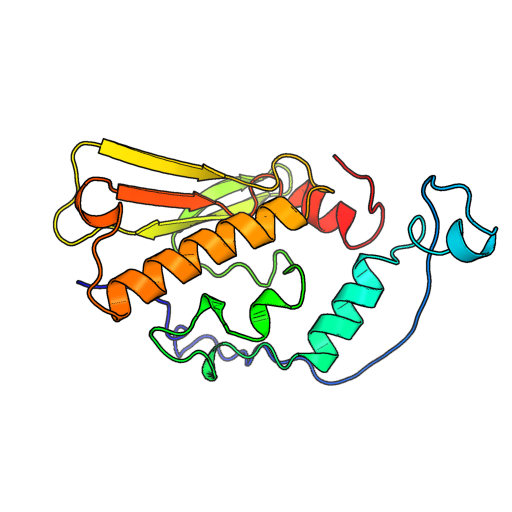 1
ATOM 847 C CA . GLY A 1 107 ? -13.296 8.401 16.886 1.00 77.31 107 GLY A CA 1
ATOM 848 C C . GLY A 1 107 ? -12.628 9.768 17.043 1.00 77.31 107 GLY A C 1
ATOM 849 O O . GLY A 1 107 ? -12.240 10.371 16.046 1.00 77.31 107 GLY A O 1
ATOM 850 N N . THR A 1 108 ? -12.499 10.262 18.274 1.00 82.25 108 THR A N 1
ATOM 851 C CA . THR A 1 108 ? -11.736 11.486 18.569 1.00 82.25 108 THR A CA 1
ATOM 852 C C . THR A 1 108 ? -10.243 11.267 18.306 1.00 82.25 108 THR A C 1
ATOM 854 O O . THR A 1 108 ? -9.699 10.214 18.651 1.00 82.25 108 THR A O 1
ATOM 857 N N . SER A 1 109 ? -9.579 12.274 17.726 1.00 88.00 109 SER A N 1
ATOM 858 C CA . SER A 1 109 ? -8.126 12.280 17.511 1.00 88.00 109 SER A CA 1
ATOM 859 C C . SER A 1 109 ? -7.363 12.017 18.809 1.00 88.00 109 SER A C 1
ATOM 861 O O . SER A 1 109 ? -7.694 12.560 19.862 1.00 88.00 109 SER A O 1
ATOM 863 N N . LYS A 1 110 ? -6.317 11.198 18.723 1.00 91.75 110 LYS A N 1
ATOM 864 C CA . LYS A 1 110 ? -5.425 10.859 19.838 1.00 91.75 110 LYS A CA 1
ATOM 865 C C . LYS A 1 110 ? -4.300 11.889 19.949 1.00 91.75 110 LYS A C 1
ATOM 867 O O . LYS A 1 110 ? -3.990 12.576 18.975 1.00 91.75 110 LYS A O 1
ATOM 872 N N . THR A 1 111 ? -3.652 11.956 21.110 1.00 94.50 111 THR A N 1
ATOM 873 C CA . THR A 1 111 ? -2.463 12.801 21.350 1.00 94.50 111 THR A CA 1
ATOM 874 C C . THR A 1 111 ? -1.166 12.197 20.805 1.00 94.50 111 THR A C 1
ATOM 876 O O . THR A 1 111 ? -0.160 12.893 20.713 1.00 94.50 111 THR A O 1
ATOM 879 N N . LYS A 1 112 ? -1.176 10.910 20.437 1.00 96.50 112 LYS A N 1
ATOM 880 C CA . LYS A 1 112 ? -0.043 10.185 19.850 1.00 96.50 112 LYS A CA 1
ATOM 881 C C . LYS A 1 112 ? -0.430 9.597 18.495 1.00 96.50 112 LYS A C 1
ATOM 883 O O . LYS A 1 112 ? -1.591 9.261 18.260 1.00 96.50 112 LYS A O 1
ATOM 888 N N . SER A 1 113 ? 0.558 9.433 17.626 1.00 96.12 113 SER A N 1
ATOM 889 C CA . SER A 1 113 ? 0.385 8.885 16.280 1.00 96.12 113 SER A CA 1
ATOM 890 C C . SER A 1 113 ? 1.425 7.802 16.011 1.00 96.12 113 SER A C 1
ATOM 892 O O . SER A 1 113 ? 2.533 7.881 16.538 1.00 96.12 113 SER A O 1
ATOM 894 N N . LEU A 1 114 ? 1.080 6.820 15.180 1.00 97.31 114 LEU A N 1
ATOM 895 C CA . LEU A 1 114 ? 2.018 5.854 14.606 1.00 97.31 114 LEU A CA 1
ATOM 896 C C . LEU A 1 114 ? 2.025 6.018 13.085 1.00 97.31 114 LEU A C 1
ATOM 898 O O . LEU A 1 114 ? 0.979 6.245 12.473 1.00 97.31 114 LEU A O 1
ATOM 902 N N . TYR A 1 115 ? 3.212 5.922 12.497 1.00 96.50 115 TYR A N 1
ATOM 903 C CA . TYR A 1 115 ? 3.464 6.170 11.084 1.00 96.50 115 TYR A CA 1
ATOM 904 C C . TYR A 1 115 ? 4.196 4.968 10.483 1.00 96.50 115 TYR A C 1
ATOM 906 O O . TYR A 1 115 ? 5.268 4.591 10.954 1.00 96.50 115 TYR A O 1
ATOM 914 N N . PHE A 1 116 ? 3.596 4.368 9.458 1.00 97.44 116 PHE A N 1
ATOM 915 C CA . PHE A 1 116 ? 4.065 3.156 8.797 1.00 97.44 116 PHE A CA 1
ATOM 916 C C . PHE A 1 116 ? 4.340 3.469 7.326 1.00 97.44 116 PHE A C 1
ATOM 918 O O . PHE A 1 116 ? 3.411 3.670 6.541 1.00 97.44 116 PHE A O 1
ATOM 925 N N . GLN A 1 117 ? 5.614 3.518 6.938 1.00 96.69 117 GLN A N 1
ATOM 926 C CA . GLN A 1 117 ? 6.011 3.740 5.547 1.00 96.69 117 GLN A CA 1
ATOM 927 C C . GLN A 1 117 ? 6.683 2.516 4.939 1.00 96.69 117 GLN A C 1
ATOM 929 O O . GLN A 1 117 ? 7.321 1.721 5.627 1.00 96.69 117 GLN A O 1
ATOM 934 N N . SER A 1 118 ? 6.581 2.419 3.623 1.00 98.00 118 SER A N 1
ATOM 935 C CA . SER A 1 118 ? 7.212 1.387 2.809 1.00 98.00 118 SER A CA 1
ATOM 936 C C . SER A 1 118 ? 7.624 1.966 1.460 1.00 98.00 118 SER A C 1
ATOM 938 O O . SER A 1 118 ? 7.230 3.079 1.110 1.00 98.00 118 SER A O 1
ATOM 940 N N . LEU A 1 119 ? 8.438 1.212 0.711 1.00 97.12 119 LEU A N 1
ATOM 941 C CA . LEU A 1 119 ? 8.912 1.617 -0.616 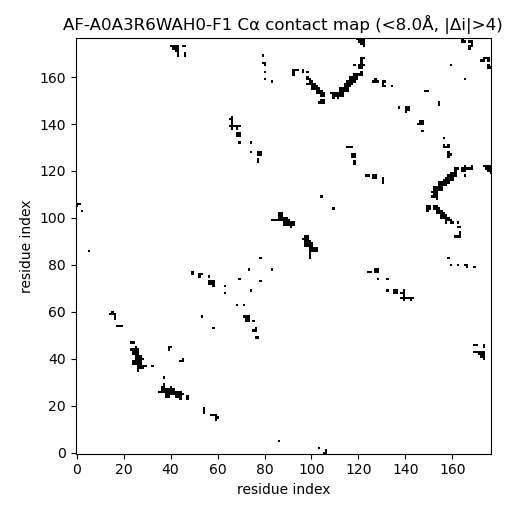1.00 97.12 119 LEU A CA 1
ATOM 942 C C . LEU A 1 119 ? 9.551 3.016 -0.608 1.00 97.12 119 LEU A C 1
ATOM 944 O O . LEU A 1 119 ? 9.237 3.881 -1.421 1.00 97.12 119 LEU A O 1
ATOM 948 N N . LEU A 1 120 ? 10.463 3.219 0.350 1.00 97.81 120 LEU A N 1
ATOM 949 C CA . LEU A 1 120 ? 11.521 4.227 0.238 1.00 97.81 120 LEU A CA 1
ATOM 950 C C . LEU A 1 120 ? 12.542 3.793 -0.816 1.00 97.81 120 LEU A C 1
ATOM 952 O O . LEU A 1 120 ? 12.996 4.602 -1.617 1.00 97.81 120 LEU A O 1
ATOM 956 N N . HIS A 1 121 ? 12.828 2.492 -0.844 1.00 97.75 121 HIS A N 1
ATOM 957 C CA . HIS A 1 121 ? 13.573 1.846 -1.907 1.00 97.75 121 HIS A CA 1
ATOM 958 C C . HIS A 1 121 ? 12.604 1.206 -2.900 1.00 97.75 121 HIS A C 1
ATOM 960 O O . HIS A 1 121 ? 11.794 0.362 -2.509 1.00 97.75 121 HIS A O 1
ATOM 966 N N . ALA A 1 122 ? 12.704 1.567 -4.174 1.00 96.44 122 ALA A N 1
ATOM 967 C CA . ALA A 1 122 ? 11.747 1.168 -5.200 1.00 96.44 122 ALA A CA 1
ATOM 968 C C . ALA A 1 122 ? 11.593 -0.357 -5.347 1.00 96.44 122 ALA A C 1
ATOM 970 O O . ALA A 1 122 ? 10.489 -0.884 -5.262 1.00 96.44 122 ALA A O 1
ATOM 971 N N . ARG A 1 123 ? 12.701 -1.097 -5.471 1.00 94.56 123 ARG A N 1
ATOM 972 C CA . ARG A 1 123 ? 12.702 -2.564 -5.645 1.00 94.56 123 ARG A CA 1
ATOM 973 C C . ARG A 1 123 ? 12.151 -3.398 -4.480 1.00 94.56 123 ARG A C 1
ATOM 975 O O . ARG A 1 123 ? 12.030 -4.614 -4.627 1.00 94.56 123 ARG A O 1
ATOM 982 N N . GLU A 1 124 ? 11.841 -2.809 -3.325 1.00 96.00 124 GLU A N 1
ATOM 983 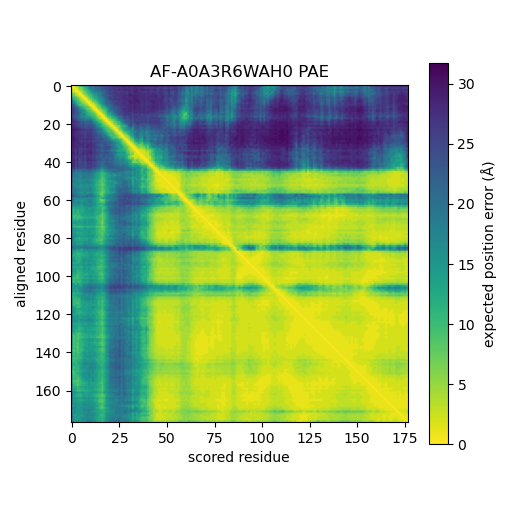C CA . GLU A 1 124 ? 11.460 -3.532 -2.096 1.00 96.00 124 GLU A CA 1
ATOM 984 C C . GLU A 1 124 ? 9.936 -3.802 -2.030 1.00 96.00 124 GLU A C 1
ATOM 986 O O . GLU A 1 124 ? 9.275 -3.539 -1.028 1.00 96.00 124 GLU A O 1
ATOM 991 N N . TRP A 1 125 ? 9.366 -4.347 -3.116 1.00 95.12 125 TRP A N 1
ATOM 992 C CA . TRP A 1 125 ? 7.919 -4.517 -3.382 1.00 95.12 125 TRP A CA 1
ATOM 993 C C . TRP A 1 125 ? 7.116 -5.182 -2.257 1.00 95.12 125 TRP A C 1
ATOM 995 O O . TRP A 1 125 ? 5.982 -4.788 -1.962 1.00 95.12 125 TRP A O 1
ATOM 1005 N N . VAL A 1 126 ? 7.726 -6.158 -1.582 1.00 95.44 126 VAL A N 1
ATOM 1006 C CA . VAL A 1 126 ? 7.128 -6.847 -0.433 1.00 95.44 126 VAL A CA 1
ATOM 1007 C C . VAL A 1 126 ? 6.835 -5.896 0.731 1.00 95.44 126 VAL A C 1
ATOM 1009 O O . VAL A 1 126 ? 5.839 -6.092 1.423 1.00 95.44 126 VAL A O 1
ATOM 1012 N N . ALA A 1 127 ? 7.613 -4.822 0.915 1.00 97.06 127 ALA A N 1
ATOM 1013 C CA . ALA A 1 127 ? 7.357 -3.818 1.946 1.00 97.06 127 ALA A CA 1
ATOM 1014 C C . ALA A 1 127 ? 6.040 -3.067 1.691 1.00 97.06 127 ALA A C 1
ATOM 1016 O O . ALA A 1 127 ? 5.243 -2.912 2.614 1.00 97.06 127 ALA A O 1
ATOM 1017 N N . GLY A 1 128 ? 5.782 -2.654 0.442 1.00 95.31 128 GLY A N 1
ATOM 1018 C CA . GLY A 1 128 ? 4.536 -1.979 0.051 1.00 95.31 128 GLY A CA 1
ATOM 1019 C C . GLY A 1 128 ? 3.302 -2.839 0.309 1.00 95.31 128 GLY A C 1
ATOM 1020 O O . GLY A 1 128 ? 2.336 -2.395 0.931 1.00 95.31 128 GLY A O 1
ATOM 1021 N N . SER A 1 129 ? 3.377 -4.112 -0.086 1.00 93.25 129 SER A N 1
ATOM 1022 C CA . SER A 1 129 ? 2.290 -5.072 0.145 1.00 93.25 129 SER A CA 1
ATOM 1023 C C . SER A 1 129 ? 2.108 -5.408 1.626 1.00 93.25 129 SER A C 1
ATOM 1025 O O . SER A 1 129 ? 0.975 -5.501 2.087 1.00 93.25 129 SER A O 1
ATOM 1027 N N . SER A 1 130 ? 3.197 -5.512 2.395 1.00 96.19 130 SER A N 1
ATOM 1028 C CA . SER A 1 130 ? 3.145 -5.751 3.845 1.00 96.19 130 SER A CA 1
ATOM 1029 C C . SER A 1 130 ? 2.492 -4.587 4.594 1.00 96.19 130 SER A C 1
ATOM 1031 O O . SER A 1 130 ? 1.695 -4.811 5.501 1.00 96.19 130 SER A O 1
ATOM 1033 N N . ASN A 1 131 ? 2.776 -3.345 4.190 1.00 96.75 131 ASN A N 1
ATOM 1034 C CA . ASN A 1 131 ? 2.193 -2.143 4.789 1.00 96.75 131 ASN A CA 1
ATOM 1035 C C . ASN A 1 131 ? 0.673 -2.063 4.529 1.00 96.75 131 ASN A C 1
ATOM 1037 O O . ASN A 1 131 ? -0.115 -1.818 5.443 1.00 96.75 131 ASN A O 1
ATOM 1041 N N . LEU A 1 132 ? 0.244 -2.378 3.301 1.00 92.38 132 LEU A N 1
ATOM 1042 C CA . LEU A 1 132 ? -1.175 -2.495 2.941 1.00 92.38 132 LEU A CA 1
ATOM 1043 C C . LEU A 1 132 ? -1.873 -3.674 3.636 1.00 92.38 132 LEU A C 1
ATOM 1045 O O . LEU A 1 132 ? -3.024 -3.540 4.045 1.00 92.38 132 LEU A O 1
ATOM 1049 N N . TYR A 1 133 ? -1.196 -4.812 3.803 1.00 94.62 133 TYR A N 1
ATOM 1050 C CA . TYR A 1 133 ? -1.748 -5.986 4.484 1.00 94.62 133 TYR A CA 1
ATOM 1051 C C . TYR A 1 133 ? -1.906 -5.748 5.993 1.00 94.62 133 TYR A C 1
ATOM 1053 O O . TYR A 1 133 ? -2.901 -6.167 6.587 1.00 94.62 133 TYR A O 1
ATOM 1061 N N . ALA A 1 134 ? -0.973 -5.017 6.615 1.00 96.56 134 ALA A N 1
ATOM 1062 C CA . ALA A 1 134 ? -1.087 -4.570 8.002 1.00 96.56 134 ALA A CA 1
ATOM 1063 C C . ALA A 1 134 ? -2.283 -3.619 8.189 1.00 96.56 134 ALA A C 1
ATOM 1065 O O . ALA A 1 134 ? -3.085 -3.812 9.104 1.00 96.56 134 ALA A O 1
ATOM 1066 N N . LEU A 1 135 ? -2.458 -2.650 7.282 1.00 94.38 135 LEU A N 1
ATOM 1067 C CA . LEU A 1 135 ? -3.638 -1.784 7.250 1.00 94.38 135 LEU A CA 1
ATOM 1068 C C . LEU A 1 135 ? -4.937 -2.594 7.093 1.00 94.38 135 LEU A C 1
ATOM 1070 O O . LEU A 1 135 ? -5.868 -2.395 7.871 1.00 94.38 135 LEU A O 1
ATOM 1074 N N . ALA A 1 136 ? -5.005 -3.507 6.120 1.00 92.62 136 ALA A N 1
ATOM 1075 C CA . ALA A 1 136 ? -6.185 -4.339 5.879 1.00 92.62 136 ALA A CA 1
ATOM 1076 C C . ALA A 1 136 ? -6.526 -5.211 7.096 1.00 92.62 136 ALA A C 1
ATOM 1078 O O . ALA A 1 136 ? -7.672 -5.222 7.532 1.00 92.62 136 ALA A O 1
ATOM 1079 N N . SER A 1 137 ? -5.522 -5.837 7.717 1.00 95.50 137 SER A N 1
ATOM 1080 C CA . SER A 1 137 ? -5.692 -6.632 8.940 1.00 95.50 137 SER A CA 1
ATOM 1081 C C . SER A 1 137 ? -6.249 -5.802 10.103 1.00 95.50 137 SER A C 1
ATOM 1083 O O . SER A 1 137 ? -7.131 -6.263 10.821 1.00 95.50 137 SER A O 1
ATOM 1085 N N . ILE A 1 138 ? -5.798 -4.552 10.263 1.00 95.00 138 ILE A N 1
ATOM 1086 C CA . ILE A 1 138 ? -6.323 -3.634 11.286 1.00 95.00 138 ILE A CA 1
ATOM 1087 C C . ILE A 1 138 ? -7.759 -3.195 10.957 1.00 95.00 138 ILE A C 1
ATOM 1089 O O . ILE A 1 138 ? -8.595 -3.128 11.857 1.00 95.00 138 ILE A O 1
ATOM 1093 N N . LEU A 1 139 ? -8.080 -2.933 9.685 1.00 92.38 139 LEU A N 1
ATOM 1094 C CA . LEU A 1 139 ? -9.451 -2.638 9.245 1.00 92.38 139 LEU A CA 1
ATOM 1095 C C . LEU A 1 139 ? -10.397 -3.829 9.467 1.00 92.38 139 LEU A C 1
ATOM 1097 O O . LEU A 1 139 ? -11.552 -3.623 9.851 1.00 92.38 139 LEU A O 1
ATOM 1101 N N . ASP A 1 140 ? -9.907 -5.055 9.284 1.00 93.94 140 ASP A N 1
ATOM 1102 C CA . ASP A 1 140 ? -10.647 -6.287 9.550 1.00 93.94 140 ASP A CA 1
ATOM 1103 C C . ASP A 1 140 ? -10.880 -6.502 11.040 1.00 93.94 140 ASP A C 1
ATOM 1105 O O . ASP A 1 140 ? -12.004 -6.786 11.452 1.00 93.94 140 ASP A O 1
ATOM 1109 N N . ASP A 1 141 ? -9.860 -6.314 11.871 1.00 95.56 141 ASP A N 1
ATOM 1110 C CA . ASP A 1 141 ? -9.993 -6.440 13.319 1.00 95.56 141 ASP A CA 1
ATOM 1111 C C . ASP A 1 141 ? -10.940 -5.369 13.894 1.00 95.56 141 ASP A C 1
ATOM 1113 O O . ASP A 1 141 ? -11.799 -5.699 14.713 1.00 95.56 141 ASP A O 1
ATOM 1117 N N . ILE A 1 142 ? -10.913 -4.136 13.369 1.00 92.31 142 ILE A N 1
ATOM 1118 C CA . ILE A 1 142 ? -11.902 -3.085 13.678 1.00 92.31 142 ILE A CA 1
ATOM 1119 C C . ILE A 1 142 ? -13.317 -3.487 13.235 1.00 92.31 142 ILE A C 1
ATOM 1121 O O . ILE A 1 142 ? -14.277 -3.311 13.990 1.00 92.31 142 ILE A O 1
ATOM 1125 N N . ALA A 1 143 ? -13.485 -4.019 12.020 1.00 92.50 143 ALA A N 1
ATOM 1126 C CA . ALA A 1 143 ? -14.790 -4.462 11.525 1.00 92.50 143 ALA A CA 1
ATOM 1127 C C . ALA A 1 143 ? -15.364 -5.618 12.364 1.00 92.50 143 ALA A C 1
ATOM 1129 O O . ALA A 1 143 ? -16.563 -5.634 12.647 1.00 92.50 143 ALA A O 1
ATOM 1130 N N . ASN A 1 144 ? -14.493 -6.517 12.825 1.00 94.31 144 ASN A N 1
ATOM 1131 C CA . ASN A 1 144 ? -14.799 -7.641 13.707 1.00 94.31 144 ASN A CA 1
ATOM 1132 C C . ASN A 1 144 ? -14.798 -7.271 15.210 1.00 94.31 144 ASN A C 1
ATOM 1134 O O . ASN A 1 144 ? -14.864 -8.162 16.055 1.00 94.31 144 ASN A O 1
ATOM 1138 N N . LYS A 1 145 ? -14.769 -5.972 15.556 1.00 93.88 145 LYS A N 1
ATOM 1139 C CA . LYS A 1 145 ? -14.854 -5.429 16.931 1.00 93.88 145 LYS A CA 1
ATOM 1140 C C . LYS A 1 145 ? -13.751 -5.906 17.895 1.00 93.88 145 LYS A C 1
ATOM 1142 O O . LYS A 1 145 ? -13.977 -5.957 19.104 1.00 93.88 145 LYS A O 1
ATOM 1147 N N . LYS A 1 146 ? -12.569 -6.253 17.386 1.00 95.19 146 LYS A N 1
ATOM 1148 C CA . LYS A 1 146 ? -11.390 -6.580 18.201 1.00 95.19 146 LYS A CA 1
ATOM 1149 C C . LYS A 1 146 ? -10.622 -5.314 18.576 1.00 95.19 146 LYS A C 1
ATOM 1151 O O . LYS A 1 146 ? -10.722 -4.296 17.891 1.00 95.19 146 LYS A O 1
ATOM 1156 N N . GLN A 1 147 ? -9.814 -5.409 19.631 1.00 93.69 147 GLN A N 1
ATOM 1157 C CA . GLN A 1 147 ? -8.943 -4.313 20.041 1.00 93.69 147 GLN A CA 1
ATOM 1158 C C . GLN A 1 147 ? -7.824 -4.066 19.019 1.00 93.69 147 GLN A C 1
ATOM 1160 O O . GLN A 1 147 ? -7.174 -5.010 18.572 1.00 93.69 147 GLN A O 1
ATOM 1165 N N . THR A 1 148 ? -7.567 -2.800 18.676 1.00 94.00 148 THR A N 1
ATOM 1166 C CA . THR A 1 148 ? -6.479 -2.415 17.755 1.00 94.00 148 THR A CA 1
ATOM 1167 C C . THR A 1 148 ? -5.737 -1.153 18.199 1.00 94.00 148 THR A C 1
ATOM 1169 O O . THR A 1 148 ? -6.242 -0.336 18.969 1.00 94.00 148 THR A O 1
ATOM 1172 N N . ALA A 1 149 ? -4.542 -0.923 17.640 1.00 92.31 149 ALA A N 1
ATOM 1173 C CA . ALA A 1 149 ? -3.747 0.279 17.912 1.00 92.31 149 ALA A CA 1
ATOM 1174 C C . ALA A 1 149 ? -4.476 1.607 17.589 1.00 92.31 149 ALA A C 1
ATOM 1176 O O . ALA A 1 149 ? -4.111 2.644 18.142 1.00 92.31 149 ALA A O 1
ATOM 1177 N N . ALA A 1 150 ? -5.527 1.587 16.755 1.00 91.44 150 ALA A N 1
ATOM 1178 C CA . ALA A 1 150 ? -6.331 2.763 16.401 1.00 91.44 150 ALA A CA 1
ATOM 1179 C C . ALA A 1 150 ? -7.171 3.329 17.571 1.00 91.44 150 ALA A C 1
ATOM 1181 O O . ALA A 1 150 ? -7.686 4.449 17.490 1.00 91.44 150 ALA A O 1
ATOM 1182 N N . GLU A 1 151 ? -7.311 2.583 18.672 1.00 91.75 151 GLU A N 1
ATOM 1183 C CA . GLU A 1 151 ? -7.912 3.075 19.919 1.00 91.75 151 GLU A CA 1
ATOM 1184 C C . GLU A 1 151 ? -7.002 4.066 20.652 1.00 91.75 151 GLU A C 1
ATOM 1186 O O . GLU A 1 151 ? -7.491 5.063 21.193 1.00 91.75 151 GLU A O 1
ATOM 1191 N N . LEU A 1 152 ? -5.691 3.800 20.637 1.00 93.44 152 LEU A N 1
ATOM 1192 C CA . LEU A 1 152 ? -4.667 4.505 21.414 1.00 93.44 152 LEU A CA 1
ATOM 1193 C C . LEU A 1 152 ? -3.884 5.535 20.583 1.00 93.44 152 LEU A C 1
ATOM 1195 O O . LEU A 1 152 ? -3.427 6.542 21.124 1.00 93.44 152 LEU A O 1
ATOM 1199 N N . PHE A 1 153 ? -3.751 5.307 19.274 1.00 96.25 153 PHE A N 1
ATOM 1200 C CA . PHE A 1 153 ? -2.961 6.129 18.358 1.00 96.25 153 PHE A CA 1
ATOM 1201 C C . PHE A 1 153 ? -3.762 6.525 17.113 1.00 96.25 153 PHE A C 1
ATOM 1203 O O . PHE A 1 153 ? -4.608 5.773 16.632 1.00 96.25 153 PHE A O 1
ATOM 1210 N N . ASN A 1 154 ? -3.449 7.686 16.536 1.00 94.44 154 ASN A N 1
ATOM 1211 C CA . ASN A 1 154 ? -3.805 7.966 15.143 1.00 94.44 154 ASN A CA 1
ATOM 1212 C C . ASN A 1 154 ? -2.850 7.166 14.245 1.00 94.44 154 ASN A C 1
ATOM 1214 O O . ASN A 1 154 ? -1.636 7.325 14.379 1.00 94.44 154 ASN A O 1
ATOM 1218 N N . LEU A 1 155 ? -3.355 6.327 13.344 1.00 95.44 155 LEU A N 1
ATOM 1219 C CA . LEU A 1 155 ? -2.501 5.522 12.468 1.00 95.44 155 LEU A CA 1
ATOM 1220 C C . LEU A 1 155 ? -2.415 6.152 11.073 1.00 95.44 155 LEU A C 1
ATOM 1222 O O . LEU A 1 155 ? -3.431 6.553 10.500 1.00 95.44 155 LEU A O 1
ATOM 1226 N N . TYR A 1 156 ? -1.201 6.219 10.533 1.00 95.25 156 TYR A N 1
ATOM 1227 C CA . TYR A 1 156 ? -0.898 6.730 9.199 1.00 95.25 156 TYR A CA 1
ATOM 1228 C C . TYR A 1 156 ? -0.100 5.676 8.435 1.00 95.25 156 TYR A C 1
ATOM 1230 O O . TYR A 1 156 ? 0.994 5.319 8.864 1.00 95.25 156 TYR A O 1
ATOM 1238 N N . PHE A 1 157 ? -0.622 5.197 7.307 1.00 96.25 157 PHE A N 1
ATOM 1239 C CA . PHE A 1 157 ? 0.076 4.245 6.438 1.00 96.25 157 PHE A CA 1
ATOM 1240 C C . PHE A 1 157 ? 0.389 4.922 5.103 1.00 96.25 157 PHE A C 1
ATOM 1242 O O . PHE A 1 157 ? -0.513 5.465 4.466 1.00 96.25 157 PHE A O 1
ATOM 1249 N N . VAL A 1 158 ? 1.651 4.886 4.677 1.00 96.19 158 VAL A N 1
ATOM 1250 C CA . VAL A 1 158 ? 2.124 5.422 3.391 1.00 96.19 158 VAL A CA 1
ATOM 1251 C C . VAL A 1 158 ? 2.745 4.270 2.590 1.00 96.19 158 VAL A C 1
ATOM 1253 O O . VAL A 1 158 ? 3.917 3.943 2.798 1.00 96.19 158 VAL A O 1
ATOM 1256 N N . PRO A 1 159 ? 1.966 3.595 1.719 1.00 94.38 159 PRO A N 1
ATOM 1257 C CA . PRO A 1 159 ? 2.415 2.385 1.028 1.00 94.38 159 PRO A CA 1
ATOM 1258 C C . PRO A 1 159 ? 3.605 2.604 0.091 1.00 94.38 159 PRO A C 1
ATOM 1260 O O . PRO A 1 159 ? 4.444 1.712 -0.039 1.00 94.38 159 PRO A O 1
ATOM 1263 N N . ILE A 1 160 ? 3.683 3.781 -0.536 1.00 95.62 160 ILE A N 1
ATOM 1264 C CA . ILE A 1 160 ? 4.748 4.160 -1.464 1.00 95.62 160 ILE A CA 1
ATOM 1265 C C . ILE A 1 160 ? 5.168 5.598 -1.160 1.00 95.62 160 ILE A C 1
ATOM 1267 O O . ILE A 1 160 ? 4.374 6.516 -1.353 1.00 95.62 160 ILE A O 1
ATOM 1271 N N . VAL A 1 161 ? 6.403 5.800 -0.688 1.00 96.19 161 VAL A N 1
ATOM 1272 C CA . VAL A 1 161 ? 6.988 7.151 -0.555 1.00 96.19 161 VAL A CA 1
ATOM 1273 C C . VAL A 1 161 ? 7.827 7.536 -1.779 1.00 96.19 161 VAL A C 1
ATOM 1275 O O . VAL A 1 161 ? 7.829 8.697 -2.171 1.00 96.19 161 VAL A O 1
ATOM 1278 N N . ASN A 1 162 ? 8.492 6.574 -2.426 1.00 97.31 162 ASN A N 1
ATOM 1279 C CA . ASN A 1 162 ? 9.287 6.778 -3.640 1.00 97.31 162 ASN A CA 1
ATOM 1280 C C . ASN A 1 162 ? 8.503 6.320 -4.884 1.00 97.31 162 ASN A C 1
ATOM 1282 O O . ASN A 1 162 ? 8.831 5.300 -5.484 1.00 97.31 162 ASN A O 1
ATOM 1286 N N . ILE A 1 163 ? 7.432 7.038 -5.251 1.00 95.31 163 ILE A N 1
ATOM 1287 C CA . ILE A 1 163 ? 6.577 6.657 -6.398 1.00 95.31 163 ILE A CA 1
ATOM 1288 C C . ILE A 1 163 ? 7.360 6.732 -7.718 1.00 95.31 163 ILE A C 1
ATOM 1290 O O . ILE A 1 163 ? 7.259 5.828 -8.541 1.00 95.31 163 ILE A O 1
ATOM 1294 N N . ASP A 1 164 ? 8.201 7.756 -7.893 1.00 96.25 164 ASP A N 1
ATOM 1295 C CA . ASP A 1 164 ? 9.013 7.933 -9.105 1.00 96.25 164 ASP A CA 1
ATOM 1296 C C . ASP A 1 164 ? 9.934 6.732 -9.354 1.00 96.25 164 ASP A C 1
ATOM 1298 O O . ASP A 1 164 ? 9.937 6.172 -10.449 1.00 96.25 164 ASP A O 1
ATOM 1302 N N . GLY A 1 165 ? 10.675 6.302 -8.327 1.00 96.12 165 GLY A N 1
ATOM 1303 C CA . GLY A 1 165 ? 11.510 5.109 -8.395 1.00 96.12 165 GLY A CA 1
ATOM 1304 C C . GLY A 1 165 ? 10.689 3.825 -8.493 1.00 96.12 165 GLY A C 1
ATOM 1305 O O . GLY A 1 165 ? 11.086 2.912 -9.215 1.00 96.12 165 GLY A O 1
ATOM 1306 N N . TYR A 1 166 ? 9.549 3.735 -7.798 1.00 95.44 166 TYR A N 1
ATOM 1307 C CA . TYR A 1 166 ? 8.688 2.551 -7.836 1.00 95.44 166 TYR A CA 1
ATOM 1308 C C . TYR A 1 166 ? 8.205 2.256 -9.254 1.00 95.44 166 TYR A C 1
ATOM 1310 O O . TYR A 1 166 ? 8.337 1.124 -9.716 1.00 95.44 166 TYR A O 1
ATOM 1318 N N . ASP A 1 167 ? 7.754 3.280 -9.973 1.00 91.50 167 ASP A N 1
ATOM 1319 C CA . ASP A 1 167 ? 7.288 3.144 -11.352 1.00 91.50 167 ASP A CA 1
ATOM 1320 C C . ASP A 1 167 ? 8.433 2.780 -12.314 1.00 91.50 167 ASP A C 1
ATOM 1322 O O . ASP A 1 167 ? 8.222 2.004 -13.244 1.00 91.50 167 ASP A O 1
ATOM 1326 N N . ILE A 1 168 ? 9.662 3.250 -12.062 1.00 90.12 168 ILE A N 1
ATOM 1327 C CA . ILE A 1 168 ? 10.864 2.778 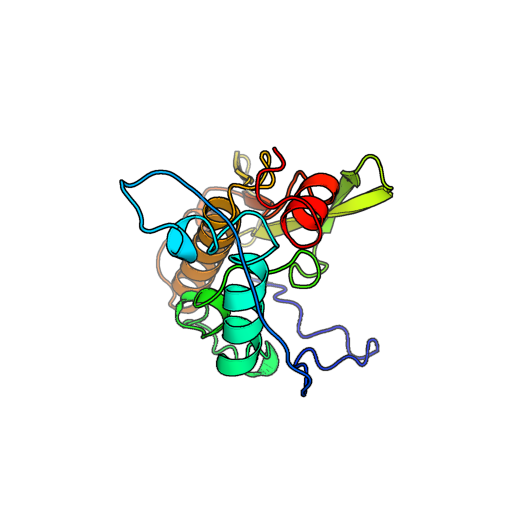-12.777 1.00 90.12 168 ILE A CA 1
ATOM 1328 C C . ILE A 1 168 ? 11.111 1.286 -12.488 1.00 90.12 168 ILE A C 1
ATOM 1330 O O . ILE A 1 168 ? 11.402 0.522 -13.407 1.00 90.12 168 ILE A O 1
ATOM 1334 N N . SER A 1 169 ? 10.922 0.838 -11.240 1.00 90.69 169 SER A N 1
ATOM 1335 C CA . SER A 1 169 ? 11.092 -0.577 -10.871 1.00 90.69 169 SER A CA 1
ATOM 1336 C C . SER A 1 169 ? 10.064 -1.534 -11.472 1.00 90.69 169 SER A C 1
ATOM 1338 O O . SER A 1 169 ? 10.277 -2.741 -11.421 1.00 90.69 169 SER A O 1
ATOM 1340 N N . TRP A 1 170 ? 8.979 -1.004 -12.038 1.00 85.81 170 TRP A N 1
ATOM 1341 C CA . TRP A 1 170 ? 7.914 -1.764 -12.691 1.00 85.81 170 TRP A CA 1
ATOM 1342 C C . TRP A 1 170 ? 8.012 -1.809 -14.221 1.00 85.81 170 TRP A C 1
ATOM 1344 O O . TRP A 1 170 ? 7.315 -2.625 -14.815 1.00 85.81 170 TRP A O 1
ATOM 1354 N N . ASN A 1 171 ? 8.769 -0.911 -14.864 1.00 82.81 171 ASN A N 1
ATOM 1355 C CA . ASN A 1 171 ? 8.646 -0.660 -16.310 1.00 82.81 171 ASN A CA 1
ATOM 1356 C C . ASN A 1 171 ? 9.981 -0.366 -17.040 1.00 82.81 171 ASN A C 1
ATOM 1358 O O . ASN A 1 171 ? 9.937 0.213 -18.124 1.00 82.81 171 ASN A O 1
ATOM 1362 N N . SER A 1 172 ? 11.146 -0.608 -16.424 1.00 81.44 172 SER A N 1
ATOM 1363 C CA . SER A 1 172 ? 12.464 -0.435 -17.086 1.00 81.44 172 SER A CA 1
ATOM 1364 C C . SER A 1 172 ? 13.682 -0.850 -16.252 1.00 81.44 172 SER A C 1
ATOM 1366 O O . SER A 1 172 ? 14.742 -1.110 -16.817 1.00 81.44 172 SER A O 1
ATOM 1368 N N . ASN A 1 173 ? 13.609 -0.846 -14.914 1.00 83.81 173 ASN A N 1
ATOM 1369 C CA . ASN A 1 173 ? 14.728 -1.281 -14.069 1.00 83.81 173 ASN A CA 1
ATOM 1370 C C . ASN A 1 173 ? 14.242 -1.838 -12.732 1.00 83.81 173 ASN A C 1
ATOM 1372 O O . ASN A 1 173 ? 14.237 -1.146 -11.707 1.00 83.81 173 ASN A O 1
ATOM 1376 N N . ARG A 1 174 ? 13.922 -3.134 -12.716 1.00 86.00 174 ARG A N 1
ATOM 1377 C CA . ARG A 1 174 ? 13.478 -3.890 -11.535 1.00 86.00 174 ARG A CA 1
ATOM 1378 C C . ARG A 1 174 ? 14.366 -3.733 -10.289 1.00 86.00 174 ARG A C 1
ATOM 1380 O O . ARG A 1 174 ? 13.882 -3.903 -9.163 1.00 86.00 174 ARG A O 1
ATOM 1387 N N . LEU A 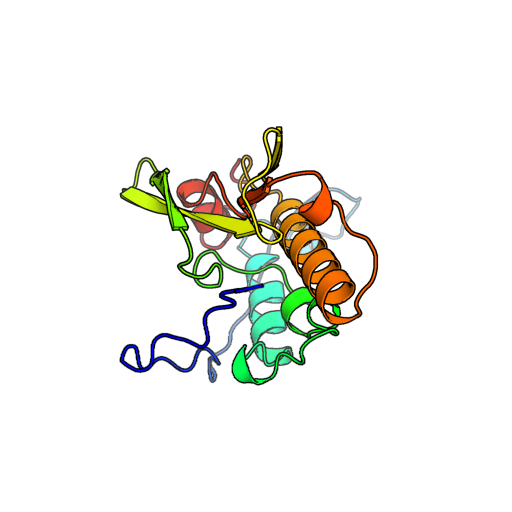1 175 ? 15.645 -3.384 -10.462 1.00 89.25 175 LEU A N 1
ATOM 1388 C CA . LEU A 1 175 ? 16.635 -3.194 -9.397 1.00 89.25 175 LEU A CA 1
ATOM 1389 C C . LEU A 1 175 ? 16.858 -1.725 -8.990 1.00 89.25 175 LEU A C 1
ATOM 1391 O O . LEU A 1 175 ? 17.747 -1.466 -8.168 1.00 89.25 175 LEU A O 1
ATOM 1395 N N . GLN A 1 176 ? 16.040 -0.782 -9.472 1.00 92.88 176 GLN A N 1
ATOM 1396 C CA . GLN A 1 176 ? 16.011 0.604 -8.994 1.00 92.88 176 GLN A CA 1
ATOM 1397 C C . GLN A 1 176 ? 15.891 0.660 -7.462 1.00 92.88 176 GLN A C 1
ATOM 1399 O O . GLN A 1 176 ? 15.150 -0.106 -6.838 1.00 92.88 176 GLN A O 1
ATOM 1404 N N . ARG A 1 177 ? 16.637 1.573 -6.838 1.00 92.81 177 ARG A N 1
ATOM 1405 C CA . ARG A 1 177 ? 16.545 1.869 -5.405 1.00 92.81 177 ARG A CA 1
ATOM 1406 C C . ARG A 1 177 ? 15.893 3.228 -5.212 1.00 92.81 177 ARG A C 1
ATOM 1408 O O . ARG A 1 177 ? 16.298 4.166 -5.924 1.00 92.81 177 ARG A O 1
#

Foldseek 3Di:
DPPPPPPDPPPPDDFPFDDDDDDDWAAEDDDPDDVVNNGQHFPQRLLRVLVVLSNVQRQGPVPQDQLCNLVHSVLVHQDAPVPDDADDFDDADPVGHTFDKRKFADPDAAPAADEQEDAPFQLRRVSLSVLVSVVSNQRNCVSVVHDDCNVHHTYIGGSHPPNVQNVCCNHPGVRGD

Mean predicted aligned error: 10.8 Å

Sequence (177 aa):
MHIVIPVVNKNKTKYICPGDTADLAQGPNRKHRTDAQVQAIEDDADADVNRECHTANDRCIEKL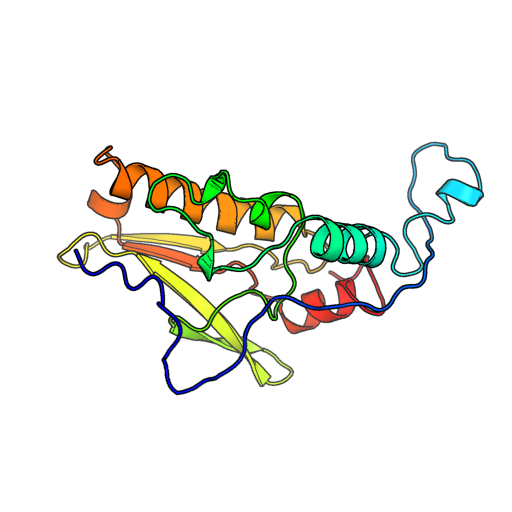KRGEYKDSKFFKCFPTSDQIFELQAISTTVHNKTIYAYKLIGGTSKTKSLYFQSLLHAREWVAGSSNLYALASILDDIANKKQTAAELFNLYFVPIVNIDGYDISWNSNRLQR

Radius of gyration: 17.79 Å; Cα contacts (8 Å, |Δi|>4): 288; chains: 1; bounding box: 43×38×45 Å

Solvent-accessible surface area (backbone atoms only — not comparable to full-atom values): 10363 Å² total; per-residue (Å²): 120,89,75,80,69,75,75,69,62,86,87,64,89,66,87,72,65,87,76,88,86,89,89,91,66,36,10,48,71,88,60,98,61,57,70,69,48,48,39,51,40,50,47,53,18,68,37,50,60,31,50,52,39,48,66,78,34,71,55,37,70,92,73,64,48,90,50,47,48,52,77,36,53,56,72,79,35,69,75,59,74,93,71,61,72,96,74,36,82,78,51,66,46,96,87,69,46,76,29,44,33,52,77,44,58,52,64,70,81,50,98,44,71,46,79,48,76,20,22,72,40,19,49,46,50,67,42,25,43,50,50,50,41,52,51,27,45,51,52,16,35,52,65,68,71,46,93,59,68,37,75,68,22,28,36,36,39,26,42,45,69,28,55,74,39,31,54,38,23,54,74,79,34,41,81,35,92

InterPro domains:
  IPR000834 Peptidase M14, carboxypeptidase A [PF00246] (82-177)
  IPR000834 Peptidase M14, carboxypeptidase A [PS52035] (52-177)
  IPR057246 Zinc carboxypeptidases, zinc-binding region 1 [PS00132] (112-134)

Secondary structure (DSSP, 8-state):
---------TTS-------------B----SS--GGGSSSSSSBTHHHHHHHHHHHTT--GGG--TT-STTSGGGGSPPPGGGS--SEEEEE-TT-PEEEEEEE--SSPPS-EEEEE--SSTT-HHHHHHHHHHHHHHHHHHHTT---GGGTSEEEEES-S-HHHHHHHHHT-TT--